Protein AF-A0A3D3KZH1-F1 (afdb_monomer)

Nearest PDB structures (foldseek):
  4q68-assembly1_A  TM=7.714E-01  e=1.044E-09  Bacteroides uniformis ATCC 8492
  4q5k-assembly1_A  TM=7.383E-01  e=8.693E-10  Bacteroides uniformis ATCC 8492
  4h4j-assembly1_A  TM=7.485E-01  e=1.332E-09  Bacteroides uniformis ATCC 8492
  2p1g-assembly1_A  TM=7.662E-01  e=6.498E-09  Bacteroides fragilis YCH46
  2p1g-assembly2_B  TM=7.594E-01  e=4.791E-09  Bacteroides fragilis YCH46

Radius of gyration: 16.6 Å; Cα contacts (8 Å, |Δi|>4): 389; chains: 1; bounding box: 46×34×43 Å

Secondary structure (DSSP, 8-state):
----SBTTB-S-SS-SS---HHHHHHHHHHHTT-SSHHHHHHHHHHHHBTTSS--TTTB---HHHHHHH-TTEEE-HHHHS-GGGSEEEEEEETB-TTS-BSSSSS--EEEEEEEEEGGG-SHHHHTTS-SEEEEEEE-GGGGGGT--EEEEEEEETTTEEEEE-TTTSSEEEEEHHHHHEETTEESSSEEEEEEE-----

Sequence (201 aa):
KLGEEAEPDPDPIIRLDVSDCTVHVLTSLAFTQSTSWDEARKNMITIHYKDHKPSYKTRWHYTSDRIQENPYTVTITEELLDKNQLEKIDITLNHKEDGSEFLDLDWAKKTTVYFISHEKINRE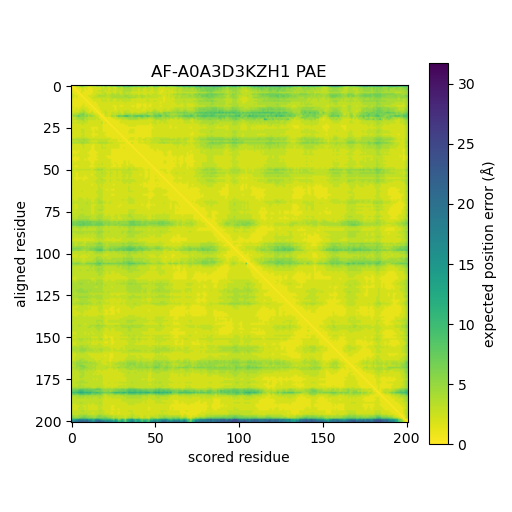LLSKFPDVCGVAFVKKAYFKMGIVVAHEGMVIDQKNLIHASSEYGETVNVDFMEYFFRQEGPLFDGVMIYRFVPLIH

pLDDT: mean 96.18, std 3.82, range [58.62, 98.81]

Solvent-accessible surface area (backbone atoms only — not comparable to full-atom values): 11160 Å² total; per-residue (Å²): 91,69,28,50,60,37,86,96,37,61,37,45,70,66,76,89,90,52,62,38,28,66,50,42,51,48,49,50,59,15,46,78,74,36,94,45,70,69,47,19,45,51,40,33,37,58,76,42,14,80,78,57,50,80,38,82,73,35,39,64,83,46,64,65,58,35,29,74,70,38,84,46,36,34,59,44,43,76,77,72,46,60,74,91,73,38,45,79,46,82,46,43,32,32,33,25,79,89,74,44,62,65,56,99,52,95,60,69,46,80,48,76,49,69,32,42,38,47,91,64,69,46,73,75,54,32,74,66,50,55,59,64,25,38,39,35,30,25,31,72,88,36,47,58,43,19,37,57,57,76,48,38,33,34,36,38,73,52,42,35,30,40,30,38,33,86,91,77,72,42,75,45,80,43,51,41,63,63,66,39,49,41,98,94,42,61,77,43,56,21,38,35,36,24,39,75,41,82,85,87,129

Structure (mmCIF, N/CA/C/O backbone):
data_AF-A0A3D3KZH1-F1
#
_entry.id   AF-A0A3D3KZH1-F1
#
loop_
_atom_site.group_PDB
_atom_site.id
_atom_site.type_symbol
_atom_site.label_atom_id
_atom_site.label_alt_id
_atom_site.label_comp_id
_atom_site.label_asym_id
_atom_site.label_entity_id
_atom_site.label_seq_id
_atom_site.pdbx_PDB_ins_code
_atom_site.Cartn_x
_atom_site.Cartn_y
_atom_site.Cartn_z
_atom_site.occupancy
_atom_site.B_iso_or_equiv
_atom_site.auth_seq_id
_atom_site.auth_comp_id
_atom_site.auth_asym_id
_atom_site.auth_atom_id
_atom_site.pdbx_PDB_model_num
ATOM 1 N N . LYS A 1 1 ? 9.160 -11.251 -3.624 1.00 83.75 1 LYS A N 1
ATOM 2 C CA . LYS A 1 1 ? 10.011 -10.093 -3.281 1.00 83.75 1 LYS A CA 1
ATOM 3 C C . LYS A 1 1 ? 10.552 -9.516 -4.577 1.00 83.75 1 LYS A C 1
ATOM 5 O O . LYS A 1 1 ? 10.822 -10.296 -5.489 1.00 83.75 1 LYS A O 1
ATOM 10 N N . LEU A 1 2 ? 10.591 -8.193 -4.680 1.00 92.81 2 LEU A N 1
ATOM 11 C CA . LEU A 1 2 ? 11.171 -7.467 -5.809 1.00 92.81 2 LEU A CA 1
ATOM 12 C C . LEU A 1 2 ? 12.415 -6.733 -5.325 1.00 92.81 2 LEU A C 1
ATOM 14 O O . LEU A 1 2 ? 12.484 -6.392 -4.145 1.00 92.81 2 LEU A O 1
ATOM 18 N N . GLY A 1 3 ? 13.332 -6.480 -6.249 1.00 94.88 3 GLY A N 1
ATOM 19 C CA . GLY A 1 3 ? 14.581 -5.770 -6.013 1.00 94.88 3 GLY A CA 1
ATOM 20 C C . GLY A 1 3 ? 14.860 -4.753 -7.112 1.00 94.88 3 GLY A C 1
ATOM 21 O O . GLY A 1 3 ? 13.976 -4.404 -7.895 1.00 94.88 3 GLY A O 1
ATOM 22 N N . GLU A 1 4 ? 16.094 -4.271 -7.183 1.00 95.56 4 GLU A N 1
ATOM 23 C CA . GLU A 1 4 ? 16.571 -3.403 -8.265 1.00 95.56 4 GLU A CA 1
ATOM 24 C C . GLU A 1 4 ? 17.512 -4.105 -9.238 1.00 95.56 4 GLU A C 1
ATOM 26 O O . GLU A 1 4 ? 18.142 -3.436 -10.058 1.00 95.56 4 GLU A O 1
ATOM 31 N N . GLU A 1 5 ? 17.622 -5.436 -9.154 1.00 96.50 5 GLU A N 1
ATOM 32 C CA . GLU A 1 5 ? 18.590 -6.239 -9.917 1.00 96.50 5 GLU A CA 1
ATOM 33 C C . GLU A 1 5 ? 20.051 -5.814 -9.651 1.00 96.50 5 GLU A C 1
ATOM 35 O O . GLU A 1 5 ? 20.961 -6.116 -10.425 1.00 96.50 5 GLU A O 1
ATOM 40 N N . ALA A 1 6 ? 20.278 -5.102 -8.545 1.00 95.69 6 ALA A N 1
ATOM 41 C CA . ALA A 1 6 ? 21.550 -4.530 -8.138 1.00 95.69 6 ALA A CA 1
ATOM 42 C C . ALA A 1 6 ? 21.607 -4.395 -6.610 1.00 95.69 6 ALA A C 1
ATOM 44 O O . ALA A 1 6 ? 20.579 -4.306 -5.945 1.00 95.69 6 ALA A O 1
ATOM 45 N N . GLU A 1 7 ? 22.816 -4.341 -6.050 1.00 93.69 7 GLU A N 1
ATOM 46 C CA . GLU A 1 7 ? 23.005 -4.111 -4.614 1.00 93.69 7 GLU A CA 1
ATOM 47 C C . GLU A 1 7 ? 22.287 -2.829 -4.138 1.00 93.69 7 GLU A C 1
ATOM 49 O O . GLU A 1 7 ? 22.307 -1.814 -4.844 1.00 93.69 7 GLU A O 1
ATOM 54 N N . PRO A 1 8 ? 21.694 -2.830 -2.930 1.00 94.38 8 PRO A N 1
ATOM 55 C CA . PRO A 1 8 ? 21.729 -3.900 -1.923 1.00 94.38 8 PRO A CA 1
ATOM 56 C C . PRO A 1 8 ? 20.676 -5.012 -2.111 1.00 94.38 8 PRO A C 1
ATOM 58 O O . PRO A 1 8 ? 20.632 -5.936 -1.303 1.00 94.38 8 PRO A O 1
ATOM 61 N N . ASP A 1 9 ? 19.808 -4.927 -3.124 1.00 95.44 9 ASP A N 1
ATOM 62 C CA . ASP A 1 9 ? 18.699 -5.866 -3.329 1.00 95.44 9 ASP A CA 1
ATOM 63 C C . ASP A 1 9 ? 18.689 -6.421 -4.769 1.00 95.44 9 ASP A C 1
ATOM 65 O O . ASP A 1 9 ? 18.075 -5.838 -5.672 1.00 95.44 9 ASP A O 1
ATOM 69 N N . PRO A 1 10 ? 19.375 -7.556 -5.007 1.00 96.19 10 PRO A N 1
ATOM 70 C CA . PRO A 1 10 ? 19.543 -8.127 -6.339 1.00 96.19 10 PRO A CA 1
ATOM 71 C C . PRO A 1 10 ? 18.290 -8.841 -6.865 1.00 96.19 10 PRO A C 1
ATOM 73 O O . PRO A 1 10 ? 18.346 -9.419 -7.955 1.00 96.19 10 PRO A O 1
ATOM 76 N N . ASP A 1 11 ? 17.175 -8.844 -6.123 1.00 96.75 11 ASP A N 1
ATOM 77 C CA . ASP A 1 11 ? 15.926 -9.427 -6.609 1.00 96.75 11 ASP A CA 1
ATOM 78 C C . ASP A 1 11 ? 15.460 -8.742 -7.920 1.00 96.75 11 ASP A C 1
ATOM 80 O O . ASP A 1 11 ? 15.777 -7.575 -8.178 1.00 96.75 11 ASP A O 1
ATOM 84 N N . PRO A 1 12 ? 14.692 -9.443 -8.775 1.00 96.81 12 PRO A N 1
ATOM 85 C CA . PRO A 1 12 ? 14.204 -8.885 -10.035 1.00 96.81 12 PRO A CA 1
ATOM 86 C C . PRO A 1 12 ? 13.307 -7.658 -9.841 1.00 96.81 12 PRO A C 1
ATOM 88 O O . PRO A 1 12 ? 12.521 -7.613 -8.891 1.00 96.81 12 PRO A O 1
ATOM 91 N N . ILE A 1 13 ? 13.323 -6.731 -10.807 1.00 96.94 13 ILE A N 1
ATOM 92 C CA . ILE A 1 13 ? 12.379 -5.598 -10.838 1.00 96.94 13 ILE A CA 1
ATOM 93 C C . ILE A 1 13 ? 10.946 -6.097 -10.976 1.00 96.94 13 ILE A C 1
ATOM 95 O O . ILE A 1 13 ? 10.021 -5.519 -10.414 1.00 96.94 13 ILE A O 1
ATOM 99 N N . ILE A 1 14 ? 10.750 -7.165 -11.746 1.00 96.12 14 ILE A N 1
ATOM 100 C CA . ILE A 1 14 ? 9.448 -7.783 -11.954 1.00 96.12 14 ILE A CA 1
ATOM 101 C C . ILE A 1 14 ? 9.603 -9.298 -12.056 1.00 96.12 14 ILE A C 1
ATOM 103 O O . ILE A 1 14 ? 10.526 -9.804 -12.694 1.00 96.12 14 ILE A O 1
ATOM 107 N N . ARG A 1 15 ? 8.693 -10.026 -11.409 1.00 94.50 15 ARG A N 1
ATOM 108 C CA . ARG A 1 15 ? 8.608 -11.491 -11.430 1.00 94.50 15 ARG A CA 1
ATOM 109 C C . ARG A 1 15 ? 7.178 -11.937 -11.117 1.00 94.50 15 ARG A C 1
ATOM 111 O O . ARG A 1 15 ? 6.393 -11.145 -10.605 1.00 94.50 15 ARG A O 1
ATOM 118 N N . LEU A 1 16 ? 6.850 -13.196 -11.409 1.00 92.19 16 LEU A N 1
ATOM 119 C CA . LEU A 1 16 ? 5.509 -13.771 -11.192 1.00 92.19 16 LEU A CA 1
ATOM 120 C C . LEU A 1 16 ? 5.498 -14.996 -10.267 1.00 92.19 16 LEU A C 1
ATOM 122 O O . LEU A 1 16 ? 4.435 -15.463 -9.878 1.00 92.19 16 LEU A O 1
ATOM 126 N N . ASP A 1 17 ? 6.665 -15.530 -9.925 1.00 89.62 17 ASP A N 1
ATOM 127 C CA . ASP A 1 17 ? 6.830 -16.770 -9.164 1.00 89.62 17 ASP A CA 1
ATOM 128 C C . ASP A 1 17 ? 6.836 -16.560 -7.641 1.00 89.62 17 ASP A C 1
ATOM 130 O O . ASP A 1 17 ? 6.608 -17.510 -6.898 1.00 89.62 17 ASP A O 1
ATOM 134 N N . VAL A 1 18 ? 7.080 -15.332 -7.159 1.00 88.31 18 VAL A N 1
ATOM 135 C CA . VAL A 1 18 ? 7.097 -14.998 -5.723 1.00 88.31 18 VAL A CA 1
ATOM 136 C C . VAL A 1 18 ? 6.556 -13.591 -5.479 1.00 88.31 18 VAL A C 1
ATOM 138 O O . VAL A 1 18 ? 7.072 -12.618 -6.029 1.00 88.31 18 VAL A O 1
ATOM 141 N N . SER A 1 19 ? 5.614 -13.455 -4.543 1.00 85.88 19 SER A N 1
ATOM 142 C CA . SER A 1 19 ? 5.017 -12.170 -4.172 1.00 85.88 19 SER A CA 1
ATOM 143 C C . SER A 1 19 ? 4.846 -12.022 -2.661 1.00 85.88 19 SER A C 1
ATOM 145 O O . SER A 1 19 ? 4.458 -12.964 -1.980 1.00 85.88 19 SER A O 1
ATOM 147 N N . ASP A 1 20 ? 5.104 -10.821 -2.149 1.00 90.88 20 ASP A N 1
ATOM 148 C CA . ASP A 1 20 ? 4.543 -10.346 -0.879 1.00 90.88 20 ASP A CA 1
ATOM 149 C C . ASP A 1 20 ? 3.317 -9.456 -1.164 1.00 90.88 20 ASP A C 1
ATOM 151 O O . ASP A 1 20 ? 2.847 -9.389 -2.305 1.00 90.88 20 ASP A O 1
ATOM 155 N N . CYS A 1 21 ? 2.754 -8.821 -0.136 1.00 92.62 21 CYS A N 1
ATOM 156 C CA . CYS A 1 21 ? 1.519 -8.052 -0.251 1.00 92.62 21 CYS A CA 1
ATOM 157 C C . CYS A 1 21 ? 1.635 -6.836 -1.177 1.00 92.62 21 CYS A C 1
ATOM 159 O O . CYS A 1 21 ? 0.813 -6.681 -2.082 1.00 92.62 21 CYS A O 1
ATOM 161 N N . THR A 1 22 ? 2.683 -6.027 -1.022 1.00 93.56 22 THR A N 1
ATOM 162 C CA . THR A 1 22 ? 2.935 -4.864 -1.881 1.00 93.56 22 THR A CA 1
ATOM 163 C C . THR A 1 22 ? 3.285 -5.296 -3.296 1.00 93.56 22 THR A C 1
ATOM 165 O O . THR A 1 22 ? 2.728 -4.769 -4.262 1.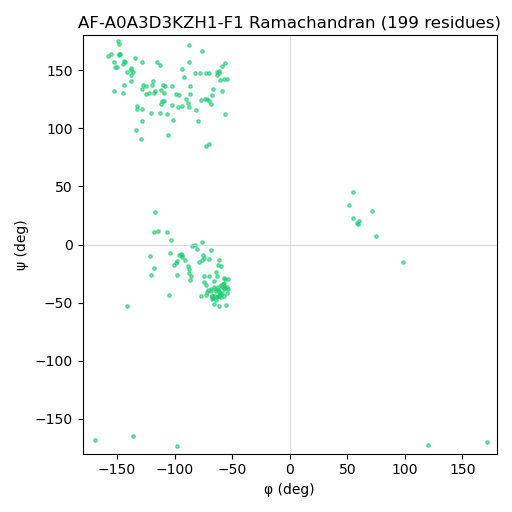00 93.56 22 THR A O 1
ATOM 168 N N . VAL A 1 23 ? 4.145 -6.307 -3.439 1.00 92.69 23 VAL A N 1
ATOM 169 C CA . VAL A 1 23 ? 4.508 -6.860 -4.748 1.00 92.69 23 VAL A CA 1
ATOM 170 C C . VAL A 1 23 ? 3.278 -7.382 -5.484 1.00 92.69 23 VAL A C 1
ATOM 172 O O . VAL A 1 23 ? 3.183 -7.190 -6.695 1.00 92.69 23 VAL A O 1
ATOM 175 N N . HIS A 1 24 ? 2.303 -7.966 -4.783 1.00 95.12 24 HIS A N 1
ATOM 176 C CA . HIS A 1 24 ? 1.111 -8.526 -5.419 1.00 95.12 24 HIS A CA 1
ATOM 177 C C . HIS A 1 24 ? 0.256 -7.429 -6.052 1.00 95.12 24 HIS A C 1
ATOM 179 O O . HIS A 1 24 ? -0.159 -7.547 -7.208 1.00 95.12 24 HIS A O 1
ATOM 185 N N . VAL A 1 25 ? 0.051 -6.334 -5.317 1.00 96.38 25 VAL A N 1
ATOM 186 C CA . VAL A 1 25 ? -0.670 -5.153 -5.800 1.00 96.38 25 VAL A CA 1
ATOM 187 C C . VAL A 1 25 ? 0.045 -4.538 -7.002 1.00 96.38 25 VAL A C 1
ATOM 189 O O . VAL A 1 25 ? -0.570 -4.335 -8.048 1.00 96.38 25 VAL A O 1
ATOM 192 N N . LEU A 1 26 ? 1.344 -4.254 -6.880 1.00 96.56 26 LEU A N 1
ATOM 193 C CA . LEU A 1 26 ? 2.091 -3.549 -7.925 1.00 96.56 26 LEU A CA 1
ATOM 194 C C . LEU A 1 26 ? 2.265 -4.399 -9.184 1.00 96.56 26 LEU A C 1
ATOM 196 O O . LEU A 1 26 ? 2.131 -3.889 -10.292 1.00 96.56 26 LEU A O 1
ATOM 200 N N . THR A 1 27 ? 2.491 -5.702 -9.032 1.00 96.12 27 THR A N 1
ATOM 201 C CA . THR A 1 27 ? 2.597 -6.626 -10.169 1.00 96.12 27 THR A CA 1
ATOM 202 C C . THR A 1 27 ? 1.266 -6.706 -10.907 1.00 96.12 27 THR A C 1
ATOM 204 O O . THR A 1 27 ? 1.238 -6.572 -12.128 1.00 96.12 27 THR A O 1
ATOM 207 N N . SER A 1 28 ? 0.149 -6.813 -10.180 1.00 95.25 28 SER A N 1
ATOM 208 C CA . SER A 1 28 ? -1.188 -6.784 -10.784 1.00 95.25 28 SER A CA 1
ATOM 209 C C . SER A 1 28 ? -1.441 -5.470 -11.530 1.00 95.25 28 SER A C 1
ATOM 211 O O . SER A 1 28 ? -1.885 -5.488 -12.678 1.00 95.25 28 SER A O 1
ATOM 213 N N . LEU A 1 29 ? -1.094 -4.326 -10.931 1.00 95.81 29 LEU A N 1
ATOM 214 C CA . LEU A 1 29 ? -1.256 -3.012 -11.561 1.00 95.81 29 LEU A CA 1
ATOM 215 C C . LEU A 1 29 ? -0.396 -2.846 -12.822 1.00 95.81 29 LEU A C 1
ATOM 217 O O . LEU A 1 29 ? -0.861 -2.276 -13.806 1.00 95.81 29 LEU A O 1
ATOM 221 N N . ALA A 1 30 ? 0.840 -3.348 -12.799 1.00 96.81 30 ALA A N 1
ATOM 222 C CA . ALA A 1 30 ? 1.742 -3.292 -13.941 1.00 96.81 30 ALA A CA 1
ATOM 223 C C . ALA A 1 30 ? 1.216 -4.139 -15.107 1.00 96.81 30 ALA A C 1
ATOM 225 O O . ALA A 1 30 ? 1.089 -3.629 -16.217 1.00 96.81 30 ALA A O 1
ATOM 226 N N . PHE A 1 31 ? 0.862 -5.404 -14.851 1.00 96.62 31 PHE A N 1
ATOM 227 C CA . PHE A 1 31 ? 0.444 -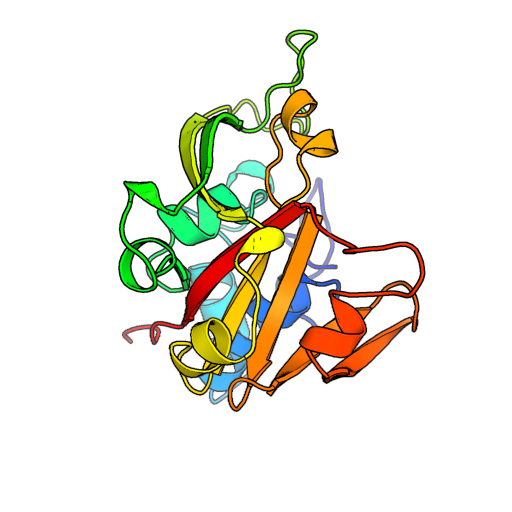6.346 -15.895 1.00 96.62 31 PHE A CA 1
ATOM 228 C C . PHE A 1 31 ? -0.945 -6.064 -16.468 1.00 96.62 31 PHE A C 1
ATOM 230 O O . PHE A 1 31 ? -1.152 -6.262 -17.661 1.00 96.62 31 PHE A O 1
ATOM 237 N N . THR A 1 32 ? -1.894 -5.583 -15.661 1.00 95.00 32 THR A N 1
ATOM 238 C CA . THR A 1 32 ? -3.245 -5.229 -16.150 1.00 95.00 32 THR A CA 1
ATOM 239 C C . THR A 1 32 ? -3.232 -4.112 -17.192 1.00 95.00 32 THR A C 1
ATOM 241 O O . THR A 1 32 ? -4.195 -3.958 -17.939 1.00 95.00 32 THR A O 1
ATOM 244 N N . GLN A 1 33 ? -2.134 -3.362 -17.267 1.00 94.62 33 GLN A N 1
ATOM 245 C CA . GLN A 1 33 ? -1.931 -2.242 -18.180 1.00 94.62 33 GLN A CA 1
ATOM 246 C C . GLN A 1 33 ? -0.781 -2.515 -19.150 1.00 94.62 33 GLN A C 1
ATOM 248 O O . GLN A 1 33 ? -0.075 -1.601 -19.561 1.00 94.62 33 GLN A O 1
ATOM 253 N N . SER A 1 34 ? -0.525 -3.786 -19.460 1.00 96.31 34 SER A N 1
ATOM 254 C CA . SER A 1 34 ? 0.561 -4.189 -20.346 1.00 96.31 34 SER A CA 1
ATOM 255 C C . SER A 1 34 ? 0.144 -5.285 -21.308 1.00 96.31 34 SER A C 1
ATOM 257 O O . SER A 1 34 ? -0.610 -6.195 -20.975 1.00 96.31 34 SER A O 1
ATOM 259 N N . THR A 1 35 ? 0.711 -5.227 -22.506 1.00 95.81 35 THR A N 1
ATOM 260 C CA . THR A 1 35 ? 0.564 -6.238 -23.560 1.00 95.81 35 THR A CA 1
ATOM 261 C C . THR A 1 35 ? 1.799 -7.128 -23.698 1.00 95.81 35 THR A C 1
ATOM 263 O O . THR A 1 35 ? 1.784 -8.111 -24.438 1.00 95.81 35 THR A O 1
ATOM 266 N N . SER A 1 36 ? 2.879 -6.806 -22.980 1.00 96.88 36 SER A N 1
ATOM 267 C CA . SER A 1 36 ? 4.143 -7.542 -23.006 1.00 96.88 36 SER A CA 1
ATOM 268 C C . SER A 1 36 ? 4.869 -7.494 -21.661 1.00 96.88 36 SER A C 1
ATOM 270 O O . SER A 1 36 ? 4.604 -6.636 -20.820 1.00 96.88 36 SER A O 1
ATOM 272 N N . TRP A 1 37 ? 5.832 -8.400 -21.476 1.00 97.12 37 TRP A N 1
ATOM 273 C CA . TRP A 1 37 ? 6.703 -8.409 -20.298 1.00 97.12 37 TRP A CA 1
ATOM 274 C C . TRP A 1 37 ? 7.527 -7.122 -20.166 1.00 97.12 37 TRP A C 1
ATOM 276 O O . TRP A 1 37 ? 7.650 -6.575 -19.073 1.00 97.12 37 TRP A O 1
ATOM 286 N N . ASP A 1 38 ? 8.057 -6.608 -21.277 1.00 97.38 38 ASP A N 1
ATOM 287 C CA . ASP A 1 38 ? 8.861 -5.382 -21.280 1.00 97.38 38 ASP A CA 1
ATOM 288 C C . ASP A 1 38 ? 8.035 -4.153 -20.898 1.00 97.38 38 ASP A C 1
ATOM 290 O O . ASP A 1 38 ? 8.524 -3.260 -20.205 1.00 97.38 38 ASP A O 1
ATOM 294 N N . GLU A 1 39 ? 6.777 -4.105 -21.332 1.00 97.25 39 GLU A N 1
ATOM 295 C CA . GLU A 1 39 ? 5.829 -3.070 -20.926 1.00 97.25 39 GLU A CA 1
ATOM 296 C C . GLU A 1 39 ? 5.487 -3.196 -19.439 1.00 97.25 39 GLU A C 1
ATOM 298 O O . GLU A 1 39 ? 5.594 -2.209 -18.716 1.00 97.25 39 GLU A O 1
ATOM 303 N N . ALA A 1 40 ? 5.232 -4.412 -18.946 1.00 97.69 40 ALA A N 1
ATOM 304 C CA . ALA A 1 40 ? 4.980 -4.646 -17.525 1.00 97.69 40 ALA A CA 1
ATOM 305 C C . ALA A 1 40 ? 6.189 -4.246 -16.670 1.00 97.69 40 ALA A C 1
ATOM 307 O O . ALA A 1 40 ? 6.032 -3.602 -15.634 1.00 97.69 40 ALA A O 1
ATOM 308 N N . ARG A 1 41 ? 7.413 -4.540 -17.128 1.00 97.75 41 ARG A N 1
ATOM 309 C CA . ARG A 1 41 ? 8.649 -4.109 -16.464 1.00 97.75 41 ARG A CA 1
ATOM 310 C C . ARG A 1 41 ? 8.764 -2.586 -16.427 1.00 97.75 41 ARG A C 1
ATOM 312 O O . ARG A 1 41 ? 9.109 -2.038 -15.385 1.00 97.75 41 ARG A O 1
ATOM 319 N N . LYS A 1 42 ? 8.467 -1.887 -17.527 1.00 97.50 42 LYS A N 1
ATOM 320 C CA . LYS A 1 42 ? 8.457 -0.411 -17.560 1.00 97.50 42 LYS A CA 1
ATOM 321 C C . LYS A 1 42 ? 7.400 0.159 -16.618 1.00 97.50 42 LYS A C 1
ATOM 323 O O . LYS A 1 42 ? 7.711 1.057 -15.844 1.00 97.50 42 LYS A O 1
ATOM 328 N N . ASN A 1 43 ? 6.196 -0.403 -16.631 1.00 97.62 43 ASN A N 1
ATOM 329 C CA . ASN A 1 43 ? 5.106 0.006 -15.752 1.00 97.62 43 ASN A CA 1
ATOM 330 C C . ASN A 1 43 ? 5.471 -0.201 -14.283 1.00 97.62 43 ASN A C 1
ATOM 332 O O . ASN A 1 43 ? 5.281 0.709 -13.482 1.00 97.62 43 ASN A O 1
ATOM 336 N N . MET A 1 44 ? 6.072 -1.345 -13.943 1.00 97.62 44 MET A N 1
ATOM 337 C CA . MET A 1 44 ? 6.592 -1.625 -12.606 1.00 97.62 44 MET A CA 1
ATOM 338 C C . MET A 1 44 ? 7.614 -0.571 -12.169 1.00 97.62 44 MET A C 1
ATOM 340 O O . MET A 1 44 ? 7.519 -0.048 -11.061 1.00 97.62 44 MET A O 1
ATOM 344 N N . ILE A 1 45 ? 8.543 -0.187 -13.051 1.00 97.62 45 ILE A N 1
ATOM 345 C CA . ILE A 1 45 ? 9.504 0.880 -12.746 1.00 97.62 45 ILE A CA 1
ATOM 346 C C . ILE A 1 45 ? 8.782 2.209 -12.479 1.00 97.62 45 ILE A C 1
ATOM 348 O O . ILE A 1 45 ? 9.081 2.902 -11.505 1.00 97.62 45 ILE A O 1
ATOM 352 N N . THR A 1 46 ? 7.802 2.548 -13.315 1.00 97.12 46 THR A N 1
ATOM 353 C CA . THR A 1 46 ? 7.017 3.779 -13.191 1.00 97.12 46 THR A CA 1
ATOM 354 C C . THR A 1 46 ? 6.258 3.857 -11.866 1.00 97.12 46 THR A C 1
ATOM 356 O O . THR A 1 46 ? 6.246 4.913 -11.233 1.00 97.12 46 THR A O 1
ATOM 359 N N . ILE A 1 47 ? 5.646 2.757 -11.417 1.00 96.94 47 ILE A N 1
ATOM 360 C CA . ILE A 1 47 ? 4.823 2.743 -10.198 1.00 96.94 47 ILE A CA 1
ATOM 361 C C . ILE A 1 47 ? 5.626 2.477 -8.921 1.00 96.94 47 ILE A C 1
ATOM 363 O O . ILE A 1 47 ? 5.173 2.875 -7.849 1.00 96.94 47 ILE A O 1
ATOM 367 N N . HIS A 1 48 ? 6.786 1.815 -8.994 1.00 97.00 48 HIS A N 1
ATOM 368 C CA . HIS A 1 48 ? 7.513 1.359 -7.804 1.00 97.00 48 HIS A CA 1
ATOM 369 C C . HIS A 1 48 ? 8.699 2.247 -7.398 1.00 97.00 48 HIS A C 1
ATOM 371 O O . HIS A 1 48 ? 9.080 2.214 -6.227 1.00 97.00 48 HIS A O 1
ATOM 377 N N . TYR A 1 49 ? 9.203 3.116 -8.284 1.00 97.06 49 TYR A N 1
ATOM 378 C CA . TYR A 1 49 ? 10.319 4.028 -7.985 1.00 97.06 49 TYR A CA 1
ATOM 379 C C . TYR A 1 49 ? 9.943 5.499 -8.199 1.00 97.06 49 TYR A C 1
ATOM 381 O O . TYR A 1 49 ? 9.437 5.878 -9.255 1.00 97.06 49 TYR A O 1
ATOM 389 N N . LYS A 1 50 ? 10.234 6.334 -7.194 1.00 95.38 50 LYS A N 1
ATOM 390 C CA . LYS A 1 50 ? 9.892 7.766 -7.096 1.00 95.38 50 LYS A CA 1
ATOM 391 C C . LYS A 1 50 ? 10.368 8.608 -8.282 1.00 95.38 50 LYS A C 1
ATOM 393 O O . LYS A 1 50 ? 9.675 9.534 -8.681 1.00 95.38 50 LYS A O 1
ATOM 398 N N . ASP A 1 51 ? 11.540 8.299 -8.824 1.00 94.81 51 ASP A N 1
ATOM 399 C CA . ASP A 1 51 ? 12.178 9.019 -9.933 1.00 94.81 51 ASP A CA 1
ATOM 400 C C . ASP A 1 51 ? 12.295 8.166 -11.209 1.00 94.81 51 ASP A C 1
ATOM 402 O O . ASP A 1 51 ? 13.016 8.530 -12.142 1.00 94.81 51 ASP A O 1
ATOM 406 N N . HIS A 1 52 ? 11.610 7.017 -11.232 1.00 95.44 52 HIS A N 1
ATOM 407 C CA . HIS A 1 52 ? 11.641 6.028 -12.312 1.00 95.44 52 HIS A CA 1
ATOM 408 C C . HIS A 1 52 ? 13.036 5.449 -12.599 1.00 95.44 52 HIS A C 1
ATOM 410 O O . HIS A 1 52 ? 13.265 4.859 -13.658 1.00 95.44 52 HIS A O 1
ATOM 416 N N . LYS A 1 53 ? 13.976 5.591 -11.660 1.00 96.31 53 LYS A N 1
ATOM 417 C CA . LYS A 1 53 ? 15.291 4.957 -11.706 1.00 96.31 53 LYS A CA 1
ATOM 418 C C . LYS A 1 53 ? 15.353 3.931 -10.583 1.00 96.31 53 LYS A C 1
ATOM 420 O O . LYS A 1 53 ? 15.332 4.325 -9.418 1.00 96.31 53 LYS A O 1
ATOM 425 N N . PRO A 1 54 ? 15.424 2.631 -10.902 1.00 97.19 54 PRO A N 1
ATOM 426 C CA . PRO A 1 54 ? 15.530 1.594 -9.889 1.00 97.19 54 PRO A CA 1
ATOM 427 C C . PRO A 1 54 ? 16.740 1.831 -8.985 1.00 97.19 54 PRO A C 1
ATOM 429 O O . PRO A 1 54 ? 17.887 1.761 -9.421 1.00 97.19 54 PRO A O 1
ATOM 432 N N . SER A 1 55 ? 16.473 2.152 -7.725 1.00 96.38 55 SER A N 1
ATOM 433 C CA . SER A 1 55 ? 17.446 2.084 -6.641 1.00 96.38 55 SER A CA 1
ATOM 434 C C . SER A 1 55 ? 16.714 1.795 -5.336 1.00 96.38 55 SER A C 1
ATOM 436 O O . SER A 1 55 ? 15.565 2.217 -5.164 1.00 96.38 55 SER A O 1
ATOM 438 N N . TYR A 1 56 ? 17.404 1.166 -4.385 1.00 95.75 56 TYR A N 1
ATOM 439 C CA . TYR A 1 56 ? 16.831 0.916 -3.066 1.00 95.75 56 TYR A CA 1
ATOM 440 C C . TYR A 1 56 ? 16.304 2.206 -2.424 1.00 95.75 56 TYR A C 1
ATOM 442 O O . TYR A 1 56 ? 15.228 2.212 -1.848 1.00 95.75 56 TYR A O 1
ATOM 450 N N . LYS A 1 57 ? 16.981 3.349 -2.589 1.00 95.25 57 LYS A N 1
ATOM 451 C CA . LYS A 1 57 ? 16.548 4.626 -1.989 1.00 95.25 57 LYS A CA 1
ATOM 452 C C . LYS A 1 57 ? 15.347 5.279 -2.677 1.00 95.25 57 LYS A C 1
ATOM 454 O O . LYS A 1 57 ? 14.617 6.041 -2.045 1.00 95.25 57 LYS A O 1
ATOM 459 N N . THR A 1 58 ? 15.140 5.018 -3.965 1.00 95.06 58 THR A N 1
ATOM 460 C CA . THR A 1 58 ? 14.041 5.612 -4.744 1.00 95.06 58 THR A CA 1
ATOM 461 C C . THR A 1 58 ? 12.783 4.754 -4.717 1.00 95.06 58 THR A C 1
ATOM 463 O O . THR A 1 58 ? 11.715 5.246 -5.083 1.00 95.06 58 THR A O 1
ATOM 466 N N . ARG A 1 59 ? 12.867 3.499 -4.259 1.00 96.00 59 ARG A N 1
ATOM 467 C CA . ARG A 1 59 ? 11.717 2.603 -4.119 1.00 96.00 59 ARG A CA 1
ATOM 468 C C . ARG A 1 59 ? 10.674 3.170 -3.150 1.00 96.00 59 ARG A C 1
ATOM 470 O O . ARG A 1 59 ? 10.984 3.745 -2.103 1.00 96.00 59 ARG A O 1
ATOM 477 N N . TRP A 1 60 ? 9.401 2.974 -3.473 1.00 96.62 60 TRP A N 1
ATOM 478 C CA . TRP A 1 60 ? 8.295 3.229 -2.553 1.00 96.62 60 TRP A CA 1
ATOM 479 C C . TRP A 1 60 ? 8.239 2.161 -1.447 1.00 96.62 60 TRP A C 1
ATOM 481 O O . TRP A 1 60 ? 7.492 1.193 -1.557 1.00 96.62 60 TRP A O 1
ATOM 491 N N . HIS A 1 61 ? 9.012 2.351 -0.375 1.00 96.38 61 HIS A N 1
ATOM 492 C CA . HIS A 1 61 ? 9.054 1.433 0.780 1.00 96.38 61 HIS A CA 1
ATOM 493 C C . HIS A 1 61 ? 7.839 1.519 1.704 1.00 96.38 61 HIS A C 1
ATOM 495 O O . HIS A 1 61 ? 7.448 0.533 2.320 1.00 96.38 61 HIS A O 1
ATOM 501 N N . TYR A 1 62 ? 7.244 2.705 1.825 1.00 97.44 62 TYR A N 1
ATOM 502 C CA . TYR A 1 62 ? 6.155 2.964 2.764 1.00 97.44 62 TYR A CA 1
ATOM 503 C C . TYR A 1 62 ? 4.847 3.091 1.994 1.00 97.44 62 TYR A C 1
ATOM 505 O O . TYR A 1 62 ? 4.652 4.079 1.289 1.00 97.44 62 TYR A O 1
ATOM 513 N N . THR A 1 63 ? 3.921 2.141 2.155 1.00 97.94 63 THR A N 1
ATOM 514 C CA . THR A 1 63 ? 2.616 2.187 1.471 1.00 97.94 63 THR A CA 1
ATOM 515 C C . THR A 1 63 ? 1.855 3.474 1.770 1.00 97.94 63 THR A C 1
ATOM 517 O O . THR A 1 63 ? 1.272 4.037 0.854 1.00 97.94 63 THR A O 1
ATOM 520 N N . SER A 1 64 ? 1.918 4.003 2.998 1.00 97.88 64 SER A N 1
ATOM 521 C CA . SER A 1 64 ? 1.312 5.301 3.330 1.00 97.88 64 SER A CA 1
ATOM 522 C C . SER A 1 64 ? 1.924 6.465 2.544 1.00 97.88 64 SER A C 1
ATOM 524 O O . SER A 1 64 ? 1.183 7.330 2.102 1.00 97.88 64 SER A O 1
ATOM 526 N N . ASP A 1 65 ? 3.244 6.474 2.319 1.00 98.00 65 ASP A N 1
AT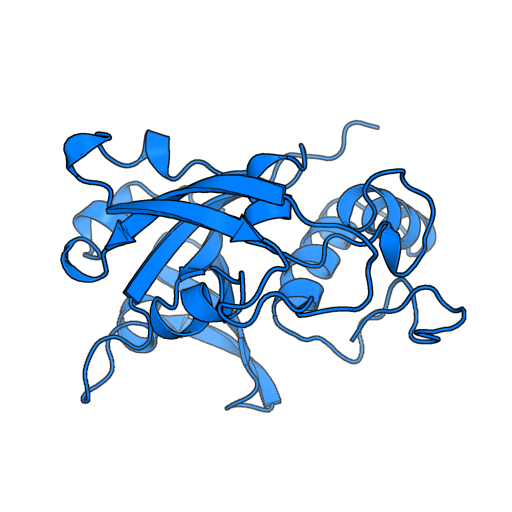OM 527 C CA . ASP A 1 65 ? 3.899 7.477 1.462 1.00 98.00 65 ASP A CA 1
ATOM 528 C C . ASP A 1 65 ? 3.482 7.283 -0.001 1.00 98.00 65 ASP A C 1
ATOM 530 O O . ASP A 1 65 ? 3.062 8.228 -0.665 1.00 98.00 65 ASP A O 1
ATOM 534 N N . ARG A 1 66 ? 3.512 6.030 -0.479 1.00 98.06 66 ARG A N 1
ATOM 535 C CA . ARG A 1 66 ? 3.117 5.671 -1.843 1.00 98.06 66 ARG A CA 1
ATOM 536 C C . ARG A 1 66 ? 1.704 6.142 -2.145 1.00 98.06 66 ARG A C 1
ATOM 538 O O . ARG A 1 66 ? 1.512 6.822 -3.136 1.00 98.06 66 ARG A O 1
ATOM 545 N N . ILE A 1 67 ? 0.720 5.822 -1.310 1.00 98.25 67 ILE A N 1
ATOM 546 C CA . ILE A 1 67 ? -0.676 6.132 -1.640 1.00 98.25 67 ILE A CA 1
ATOM 547 C C . ILE A 1 67 ? -1.051 7.609 -1.455 1.00 98.25 67 ILE A C 1
ATOM 549 O O . ILE A 1 67 ? -2.111 8.030 -1.915 1.00 98.25 67 ILE A O 1
ATOM 553 N N . GLN A 1 68 ? -0.209 8.391 -0.771 1.00 98.12 68 GLN A N 1
ATOM 554 C CA . GLN A 1 68 ? -0.375 9.841 -0.638 1.00 98.12 68 GLN A CA 1
ATOM 555 C C . GLN A 1 68 ? 0.251 10.616 -1.806 1.00 98.12 68 GLN A C 1
ATOM 557 O O . GLN A 1 68 ? -0.255 11.678 -2.152 1.00 98.12 68 GLN A O 1
ATOM 562 N N . GLU A 1 69 ? 1.321 10.098 -2.417 1.00 97.25 69 GLU A N 1
ATOM 563 C CA . GLU A 1 69 ? 2.140 10.855 -3.380 1.00 97.25 69 GLU A CA 1
ATOM 564 C C . GLU A 1 69 ? 2.218 10.235 -4.779 1.00 97.25 69 GLU A C 1
ATOM 566 O O . GLU A 1 69 ? 2.475 10.932 -5.759 1.00 97.25 69 GLU A O 1
ATOM 571 N N . ASN A 1 70 ? 2.049 8.918 -4.896 1.00 96.31 70 ASN A N 1
ATOM 572 C CA . ASN A 1 70 ? 2.138 8.226 -6.172 1.00 96.31 70 ASN A CA 1
ATOM 573 C C . ASN A 1 70 ? 0.843 8.450 -6.973 1.00 96.31 70 ASN A C 1
ATOM 575 O O . ASN A 1 70 ? -0.237 8.094 -6.495 1.00 96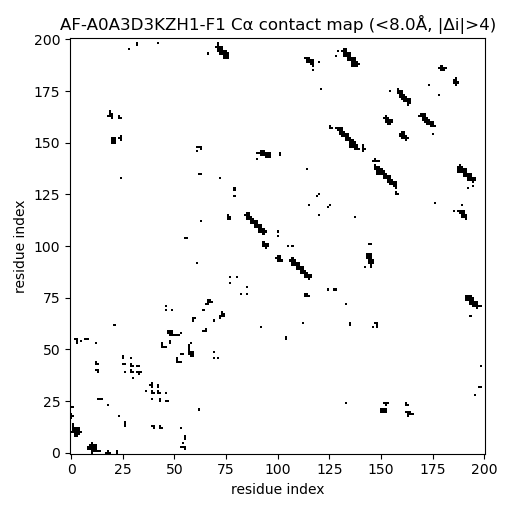.31 70 ASN A O 1
ATOM 579 N N . PRO A 1 71 ? 0.919 8.968 -8.213 1.00 96.00 71 PRO A N 1
ATOM 580 C CA . PRO A 1 71 ? -0.272 9.301 -8.991 1.00 96.00 71 PRO A CA 1
ATOM 581 C C . PRO A 1 71 ? -1.065 8.074 -9.468 1.00 96.00 71 PRO A C 1
ATOM 583 O O . PRO A 1 71 ? -2.198 8.233 -9.914 1.00 96.00 71 PRO A O 1
ATOM 586 N N . TYR A 1 72 ? -0.504 6.864 -9.367 1.00 96.62 72 TYR A N 1
ATOM 587 C CA . TYR A 1 72 ? -1.106 5.619 -9.861 1.00 96.62 72 TYR A CA 1
ATOM 588 C C . TYR A 1 72 ? -1.818 4.806 -8.775 1.00 96.62 72 TYR A C 1
ATOM 590 O O . TYR A 1 72 ? -2.638 3.939 -9.079 1.00 96.62 72 TYR A O 1
ATOM 598 N N . THR A 1 73 ? -1.550 5.107 -7.504 1.00 97.06 73 THR A N 1
ATOM 599 C CA . THR A 1 73 ? -2.289 4.562 -6.362 1.00 97.06 73 THR A CA 1
ATOM 600 C C . THR A 1 73 ? -2.627 5.704 -5.428 1.00 97.06 73 THR A C 1
ATOM 602 O O . THR A 1 73 ? -1.776 6.125 -4.660 1.00 97.06 73 THR A O 1
ATOM 605 N N . VAL A 1 74 ? -3.846 6.227 -5.517 1.00 98.12 74 VAL A N 1
ATOM 606 C CA . VAL A 1 74 ? -4.224 7.489 -4.867 1.00 98.12 74 VAL A CA 1
ATOM 607 C C . VAL A 1 74 ? -5.195 7.207 -3.735 1.00 98.12 74 VAL A C 1
ATOM 609 O O . VAL A 1 74 ? -6.240 6.598 -3.965 1.00 98.12 74 VAL A O 1
ATOM 612 N N . THR A 1 75 ? -4.870 7.634 -2.517 1.00 98.12 75 THR A N 1
ATOM 613 C CA . THR A 1 75 ? -5.780 7.510 -1.372 1.00 98.12 75 THR A CA 1
ATOM 614 C C . THR A 1 75 ? -7.101 8.231 -1.641 1.00 98.12 75 THR A C 1
ATOM 616 O O . THR A 1 75 ? -7.120 9.382 -2.064 1.00 98.12 75 THR A O 1
ATOM 619 N N . ILE A 1 76 ? -8.203 7.538 -1.371 1.00 98.44 76 ILE A N 1
ATOM 620 C CA . ILE A 1 76 ? -9.578 8.057 -1.413 1.00 98.44 76 ILE A CA 1
ATOM 621 C C . ILE A 1 76 ? -10.235 7.979 -0.032 1.00 98.44 76 ILE A C 1
ATOM 623 O O . ILE A 1 76 ? -11.438 8.151 0.111 1.00 98.44 76 ILE A O 1
ATOM 627 N N . THR A 1 77 ? -9.453 7.694 1.011 1.00 98.31 77 THR A N 1
ATOM 628 C CA . THR A 1 77 ? -9.951 7.479 2.379 1.00 98.31 77 THR A CA 1
ATOM 629 C C . THR A 1 77 ? -10.793 8.657 2.879 1.00 98.31 77 THR A C 1
ATOM 631 O O . THR A 1 77 ? -11.846 8.462 3.479 1.00 98.31 77 THR A O 1
ATOM 634 N N . GLU A 1 78 ? -10.346 9.879 2.583 1.00 97.50 78 GLU A N 1
ATOM 635 C CA . GLU A 1 78 ? -11.029 11.126 2.946 1.00 97.50 78 GLU A CA 1
ATOM 636 C C . GLU A 1 78 ? -12.262 11.433 2.078 1.00 97.50 78 GLU A C 1
ATOM 638 O O . GLU A 1 78 ? -13.014 12.346 2.400 1.00 97.50 78 GLU A O 1
ATOM 643 N N . GLU A 1 79 ? -12.489 10.681 0.997 1.00 97.75 79 GLU A N 1
ATOM 644 C CA . GLU A 1 79 ? -13.692 10.784 0.160 1.00 97.75 79 GLU A CA 1
ATOM 645 C C . GLU A 1 79 ? -14.832 9.892 0.687 1.00 97.75 79 GLU A C 1
ATOM 647 O O . GLU A 1 79 ? -15.999 10.127 0.380 1.00 97.75 79 GLU A O 1
ATOM 652 N N . LEU A 1 80 ? -14.510 8.866 1.488 1.00 97.69 80 LEU A N 1
ATOM 653 C CA . LEU A 1 80 ? -15.475 7.857 1.944 1.00 97.69 80 LEU A CA 1
ATOM 654 C C . LEU A 1 80 ? -16.252 8.269 3.201 1.00 97.69 80 LEU A C 1
ATOM 656 O O . LEU A 1 80 ? -17.369 7.787 3.426 1.00 97.69 80 LEU A O 1
ATOM 660 N N . LEU A 1 81 ? -15.654 9.120 4.035 1.00 96.81 81 LEU A N 1
ATOM 661 C CA . LEU A 1 81 ? -16.201 9.590 5.307 1.00 96.81 81 LEU A CA 1
ATOM 662 C C . LEU A 1 81 ? -15.800 11.042 5.563 1.00 96.81 81 LEU A C 1
ATOM 664 O O . LEU A 1 81 ? -14.748 11.497 5.115 1.00 96.81 81 LEU A O 1
ATOM 668 N N . ASP A 1 82 ? -16.605 11.741 6.363 1.00 95.94 82 ASP A N 1
ATOM 669 C CA . ASP A 1 82 ? -16.263 13.086 6.814 1.00 95.94 82 ASP A CA 1
ATOM 670 C C . ASP A 1 82 ? -14.993 13.060 7.678 1.00 95.94 82 ASP A C 1
ATOM 672 O O . ASP A 1 82 ? -14.768 12.141 8.469 1.00 95.94 82 ASP A O 1
ATOM 676 N N . LYS A 1 83 ? -14.168 14.113 7.597 1.00 93.69 83 LYS A N 1
ATOM 677 C CA . LYS A 1 83 ? -12.878 14.177 8.315 1.00 93.69 83 LYS A CA 1
ATOM 678 C C . LYS A 1 83 ? -12.986 13.999 9.830 1.00 93.69 83 LYS A C 1
ATOM 680 O O . LYS A 1 83 ? -12.047 13.513 10.446 1.00 93.69 83 LYS A O 1
ATOM 685 N N . ASN A 1 84 ? -14.106 14.386 10.441 1.00 95.44 84 ASN A N 1
ATOM 686 C CA . ASN A 1 84 ? -14.350 14.203 11.877 1.00 95.44 84 ASN A CA 1
ATOM 687 C C . ASN A 1 84 ? -14.666 12.744 12.265 1.00 95.44 84 ASN A C 1
ATOM 689 O O . ASN A 1 84 ? -14.701 12.431 13.453 1.00 95.44 84 ASN A O 1
ATOM 693 N N . GLN A 1 85 ? -14.912 11.867 11.290 1.00 96.94 85 GLN A N 1
ATOM 694 C CA . GLN A 1 85 ? -15.130 10.432 11.481 1.00 96.94 85 GLN A CA 1
ATOM 695 C C . GLN A 1 85 ? -13.852 9.611 11.265 1.00 96.94 85 GLN A C 1
ATOM 697 O O . GLN A 1 85 ? -13.853 8.411 11.544 1.00 96.94 85 GLN A O 1
ATOM 702 N N . LEU A 1 86 ? -12.789 10.240 10.758 1.00 98.44 86 LEU A N 1
ATOM 703 C CA . LEU A 1 86 ? -11.495 9.617 10.512 1.00 98.44 86 LEU A CA 1
ATOM 704 C C . LEU A 1 86 ? -10.584 9.788 11.723 1.00 98.44 86 LEU A C 1
ATOM 706 O O . LEU A 1 86 ? -10.566 10.835 12.374 1.00 98.44 86 LEU A O 1
ATOM 710 N N . GLU A 1 87 ? -9.777 8.770 11.991 1.00 98.56 87 GLU A N 1
ATOM 711 C CA . GLU A 1 87 ? -8.636 8.935 12.878 1.00 98.56 87 GLU A CA 1
ATOM 712 C C . GLU A 1 87 ? -7.499 9.631 12.132 1.00 98.56 87 GLU A C 1
ATOM 714 O O . GLU A 1 87 ? -7.318 9.456 10.925 1.00 98.56 87 GLU A O 1
ATOM 719 N N . LYS A 1 88 ? -6.724 10.427 12.870 1.00 98.00 88 LYS A N 1
ATOM 720 C CA . LYS A 1 88 ? -5.591 11.197 12.361 1.00 98.00 88 LYS A CA 1
ATOM 721 C C . LYS A 1 88 ? -4.343 10.847 13.163 1.00 98.00 88 LYS A C 1
ATOM 723 O O . LYS A 1 88 ? -4.384 10.850 14.392 1.00 98.00 88 LYS A O 1
ATOM 728 N N . ILE A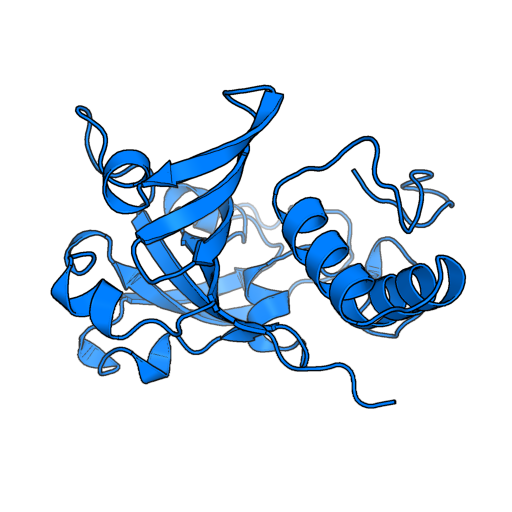 1 89 ? -3.222 10.651 12.475 1.00 98.12 89 ILE A N 1
ATOM 729 C CA . ILE A 1 89 ? -1.893 10.589 13.087 1.00 98.12 89 ILE A CA 1
ATOM 730 C C . ILE A 1 89 ? -0.933 11.550 12.381 1.00 98.12 89 ILE A C 1
ATOM 732 O O . ILE A 1 89 ? -0.874 11.595 11.154 1.00 98.12 89 ILE A O 1
ATOM 736 N N . ASP A 1 90 ? -0.178 12.316 13.167 1.00 98.19 90 ASP A N 1
ATOM 737 C CA . ASP A 1 90 ? 0.979 13.071 12.689 1.00 98.19 90 ASP A CA 1
ATOM 738 C C . ASP A 1 90 ? 2.229 12.234 12.991 1.00 98.19 90 ASP A C 1
ATOM 740 O O . ASP A 1 90 ? 2.495 11.910 14.148 1.00 98.19 90 ASP A O 1
ATOM 744 N N . ILE A 1 91 ? 2.970 11.842 11.955 1.00 97.75 91 ILE A N 1
ATOM 745 C CA . ILE A 1 91 ? 4.079 10.883 12.055 1.00 97.75 91 ILE A CA 1
ATOM 746 C C . ILE A 1 91 ? 5.267 11.335 11.207 1.00 97.75 91 ILE A C 1
ATOM 748 O O . ILE A 1 91 ? 5.107 11.999 10.182 1.00 97.75 91 ILE A O 1
ATOM 752 N N . THR A 1 92 ? 6.470 10.945 11.620 1.00 98.12 92 THR A N 1
ATOM 753 C CA . THR A 1 92 ? 7.662 10.996 10.771 1.00 98.12 92 THR A CA 1
ATOM 754 C C . THR A 1 92 ? 7.937 9.588 10.252 1.00 98.12 92 THR A C 1
ATOM 756 O O . THR A 1 92 ? 8.346 8.714 11.012 1.00 98.12 92 THR A O 1
ATOM 759 N N . LEU A 1 93 ? 7.675 9.350 8.967 1.00 98.19 93 LEU A N 1
ATOM 760 C CA . LEU A 1 93 ? 7.973 8.072 8.327 1.00 98.19 93 LEU A CA 1
ATOM 761 C C . LEU A 1 93 ? 9.480 7.807 8.322 1.00 98.19 93 LEU A C 1
ATOM 763 O O . LEU A 1 93 ? 10.267 8.750 8.225 1.00 98.19 93 LEU A O 1
ATOM 767 N N . ASN A 1 94 ? 9.845 6.525 8.405 1.00 97.94 94 ASN A N 1
ATOM 768 C CA . ASN A 1 94 ? 11.221 6.035 8.548 1.00 97.94 94 ASN A CA 1
ATOM 769 C C . ASN A 1 94 ? 11.957 6.515 9.809 1.00 97.94 94 ASN A C 1
ATOM 771 O O . ASN A 1 94 ? 13.176 6.476 9.852 1.00 97.94 94 ASN A O 1
ATOM 775 N N . HIS A 1 95 ? 11.253 6.956 10.849 1.00 97.31 95 HIS A N 1
ATOM 776 C CA . HIS A 1 95 ? 11.886 7.397 12.088 1.00 97.31 95 HIS A CA 1
ATOM 777 C C . HIS A 1 95 ? 11.242 6.683 13.275 1.00 97.31 95 HIS A C 1
ATOM 779 O O . HIS A 1 95 ? 10.043 6.830 13.523 1.00 97.31 95 HIS A O 1
ATOM 785 N N . LYS A 1 96 ? 12.031 5.882 13.995 1.00 96.81 96 LYS A N 1
ATOM 786 C CA . LYS A 1 96 ? 11.588 5.221 15.225 1.00 96.81 96 LYS A CA 1
ATOM 787 C C . LYS A 1 96 ? 11.546 6.207 16.399 1.00 96.81 96 LYS A C 1
ATOM 789 O O . LYS A 1 96 ? 12.142 7.278 16.348 1.00 96.81 96 LYS A O 1
ATOM 794 N N . GLU A 1 97 ? 10.903 5.814 17.496 1.00 93.19 97 GLU A N 1
ATOM 795 C CA . GLU A 1 97 ? 10.875 6.590 18.750 1.00 93.19 97 GLU A CA 1
ATOM 796 C C . GLU A 1 97 ? 12.270 6.907 19.312 1.00 93.19 97 GLU A C 1
ATOM 798 O O . GLU A 1 97 ? 12.443 7.928 19.972 1.00 93.19 97 GLU A O 1
ATOM 803 N N . ASP A 1 98 ? 13.260 6.048 19.055 1.00 93.69 98 ASP A N 1
ATOM 804 C CA . ASP A 1 98 ? 14.626 6.193 19.571 1.00 93.69 98 ASP A CA 1
ATOM 805 C C . ASP A 1 98 ? 15.518 7.147 18.761 1.00 93.69 98 ASP A C 1
ATOM 807 O O . ASP A 1 98 ? 16.676 7.348 19.128 1.00 93.69 98 ASP A O 1
ATOM 811 N N . GLY A 1 99 ? 15.013 7.742 17.679 1.00 92.19 99 GLY A N 1
ATOM 812 C CA . GLY A 1 99 ? 15.813 8.617 16.825 1.00 92.19 99 GLY A CA 1
ATOM 813 C C . GLY A 1 99 ? 16.364 7.950 15.557 1.00 92.19 99 GLY A C 1
ATOM 814 O O . GLY A 1 99 ? 16.864 8.633 14.665 1.00 92.19 99 GLY A O 1
ATOM 815 N N . SER A 1 100 ? 16.341 6.615 15.481 1.00 96.00 100 SER A N 1
ATOM 816 C CA . SER A 1 100 ? 16.972 5.862 14.392 1.00 96.00 100 SER A CA 1
ATOM 817 C C . SER A 1 100 ? 16.057 5.673 13.185 1.00 96.00 100 SER A C 1
ATOM 819 O O . SER A 1 100 ? 14.827 5.676 13.305 1.00 96.00 100 SER A O 1
ATOM 821 N N . GLU A 1 101 ? 16.659 5.435 12.017 1.00 96.81 101 GLU A N 1
ATOM 822 C CA . GLU A 1 101 ? 15.904 5.043 10.830 1.00 96.81 101 GLU A CA 1
ATOM 823 C C . GLU A 1 101 ? 15.389 3.599 10.933 1.00 96.81 101 GLU A C 1
ATOM 825 O O . GLU A 1 101 ? 16.020 2.723 11.542 1.00 96.81 101 GLU A O 1
ATOM 830 N N . PHE A 1 102 ? 14.222 3.324 10.347 1.00 96.69 102 PHE A N 1
ATOM 831 C CA . PHE A 1 102 ? 13.720 1.954 10.219 1.00 96.69 102 PHE A CA 1
ATOM 832 C C . PHE A 1 102 ? 14.421 1.192 9.094 1.00 96.69 102 PHE A C 1
ATOM 834 O O . PHE A 1 102 ? 14.842 0.055 9.304 1.00 96.69 102 PHE A O 1
ATOM 841 N N . LEU A 1 103 ? 14.589 1.837 7.945 1.00 95.81 103 LEU A N 1
ATOM 842 C CA . LEU A 1 103 ? 15.376 1.388 6.805 1.00 95.81 103 LEU A CA 1
ATOM 843 C C . LEU A 1 103 ? 16.489 2.405 6.565 1.00 95.81 103 LEU A C 1
ATOM 845 O O . LEU A 1 103 ? 16.233 3.601 6.648 1.00 95.81 103 LEU A O 1
ATOM 849 N N . ASP A 1 104 ? 17.686 1.931 6.223 1.00 94.38 104 ASP A N 1
ATOM 850 C CA . ASP A 1 104 ? 18.822 2.785 5.853 1.00 94.38 104 ASP A CA 1
ATOM 851 C C . ASP A 1 104 ? 18.567 3.451 4.491 1.00 94.38 104 ASP A C 1
ATOM 853 O O . ASP A 1 104 ? 18.884 2.908 3.427 1.00 94.38 104 ASP A O 1
ATOM 857 N N . LEU A 1 105 ? 17.893 4.599 4.521 1.00 94.06 105 LEU A N 1
ATOM 858 C CA . LEU A 1 105 ? 17.488 5.350 3.334 1.00 94.06 105 LEU A CA 1
ATOM 859 C C . LEU A 1 105 ? 18.135 6.734 3.301 1.00 94.06 105 LEU A C 1
ATOM 861 O O . LEU A 1 105 ? 18.275 7.285 2.205 1.00 94.06 105 LEU A O 1
ATOM 865 N N . ASP A 1 106 ? 18.598 7.253 4.446 1.00 92.94 106 ASP A N 1
ATOM 866 C CA . ASP A 1 106 ? 18.971 8.665 4.626 1.00 92.94 106 ASP A CA 1
ATOM 867 C C . ASP A 1 106 ? 17.790 9.574 4.242 1.00 92.94 106 ASP A C 1
ATOM 869 O O . ASP A 1 106 ? 17.884 10.508 3.443 1.00 92.94 106 ASP A O 1
ATOM 873 N N . TRP A 1 107 ? 16.608 9.189 4.721 1.00 93.25 107 TRP A N 1
ATOM 874 C CA . TRP A 1 107 ? 15.333 9.793 4.360 1.00 93.25 107 TRP A CA 1
ATOM 875 C C . TRP A 1 107 ? 14.342 9.629 5.498 1.00 93.25 107 TRP A C 1
ATOM 877 O O . TRP A 1 107 ? 14.095 8.526 5.971 1.00 93.25 107 TRP A O 1
ATOM 887 N N . ALA A 1 108 ? 13.673 10.717 5.852 1.00 95.25 108 ALA A N 1
ATOM 888 C CA . ALA A 1 108 ? 12.507 10.690 6.714 1.00 95.25 108 ALA A CA 1
ATOM 889 C C . ALA A 1 108 ? 11.496 11.717 6.213 1.00 95.25 108 ALA A C 1
ATOM 891 O O . ALA A 1 108 ? 11.867 12.765 5.675 1.00 95.25 108 ALA A O 1
ATOM 892 N N . LYS A 1 109 ? 10.204 11.444 6.402 1.00 96.69 109 LYS A N 1
ATOM 893 C CA . LYS A 1 109 ? 9.142 12.352 5.953 1.00 96.69 109 LYS A CA 1
ATOM 894 C C . LYS A 1 109 ? 8.112 12.576 7.038 1.00 96.69 109 LYS A C 1
ATOM 896 O O . LYS A 1 109 ? 7.385 11.662 7.417 1.00 96.69 109 LYS A O 1
ATOM 901 N N . LYS A 1 110 ? 8.002 13.824 7.486 1.00 97.88 110 LYS A N 1
ATOM 902 C CA . LYS A 1 110 ? 6.886 14.255 8.325 1.00 97.88 110 LYS A CA 1
ATOM 903 C C . LYS A 1 110 ? 5.621 14.335 7.473 1.00 97.88 110 LYS A C 1
ATOM 905 O O . LYS A 1 110 ? 5.614 15.014 6.450 1.00 97.88 110 LYS A O 1
ATOM 910 N N . THR A 1 111 ? 4.568 13.652 7.893 1.00 98.00 111 THR A N 1
ATOM 911 C CA . THR A 1 111 ? 3.280 13.632 7.198 1.00 98.00 111 THR A CA 1
ATOM 912 C C . THR A 1 111 ? 2.128 13.498 8.191 1.00 98.00 111 THR A C 1
ATOM 914 O O . THR A 1 111 ? 2.315 13.127 9.353 1.00 98.00 111 THR A O 1
ATOM 917 N N . THR A 1 112 ? 0.930 13.802 7.712 1.00 98.19 112 THR A N 1
ATOM 918 C CA . THR A 1 112 ? -0.331 13.528 8.394 1.00 98.19 112 THR A CA 1
ATOM 919 C C . THR A 1 112 ? -1.031 12.409 7.641 1.00 98.19 112 THR A C 1
ATOM 921 O O . THR A 1 112 ? -1.198 12.500 6.426 1.00 98.19 112 THR A O 1
ATOM 924 N N . VAL A 1 113 ? -1.480 11.377 8.351 1.00 98.31 113 VAL A N 1
ATOM 925 C CA . VAL A 1 113 ? -2.250 10.276 7.766 1.00 98.31 113 VAL A CA 1
ATOM 926 C C . VAL A 1 113 ? -3.635 10.216 8.395 1.00 98.31 113 VAL A C 1
ATOM 928 O O . VAL A 1 113 ? -3.763 10.204 9.620 1.00 98.31 113 VAL A O 1
ATOM 931 N N . TYR A 1 114 ? -4.656 10.156 7.540 1.00 98.50 114 TYR A N 1
ATOM 932 C CA . TYR A 1 114 ? -6.034 9.871 7.926 1.00 98.50 114 TYR A CA 1
ATOM 933 C C . TYR A 1 114 ? -6.375 8.423 7.591 1.00 98.50 114 TYR A C 1
ATOM 935 O O . TYR A 1 114 ? -6.037 7.936 6.511 1.00 98.50 114 TYR A O 1
ATOM 943 N N . PHE A 1 115 ? -7.052 7.740 8.508 1.00 98.75 115 PHE A N 1
ATOM 944 C CA . PHE A 1 115 ? -7.502 6.367 8.306 1.00 98.75 115 PHE A CA 1
ATOM 945 C C . PHE A 1 115 ? -8.860 6.119 8.960 1.00 98.75 115 PHE A C 1
ATOM 947 O O . PHE A 1 115 ? -9.286 6.825 9.877 1.00 98.75 115 PHE A O 1
ATOM 954 N N . ILE A 1 116 ? -9.551 5.095 8.471 1.00 98.75 116 ILE A N 1
ATOM 955 C CA . ILE A 1 116 ? -10.834 4.660 9.010 1.00 98.75 116 ILE A CA 1
ATOM 956 C C . ILE A 1 116 ? -10.559 3.676 10.142 1.00 98.75 116 ILE A C 1
ATOM 958 O O . ILE A 1 116 ? -9.975 2.619 9.908 1.00 98.75 116 ILE A O 1
ATOM 962 N N . SER A 1 117 ? -10.979 4.020 11.359 1.00 98.44 117 SER A N 1
ATOM 963 C CA . SER A 1 117 ? -10.868 3.136 12.524 1.00 98.44 117 SER A CA 1
ATOM 964 C C . SER A 1 117 ? -11.656 1.843 12.324 1.00 98.44 117 SER A C 1
ATOM 966 O O . SER A 1 117 ? -12.732 1.867 11.718 1.00 98.44 117 SER A O 1
ATOM 968 N N . HIS A 1 118 ? -11.181 0.730 12.890 1.00 98.25 118 HIS A N 1
ATOM 969 C CA . HIS A 1 118 ? -11.889 -0.553 12.826 1.00 98.25 118 HIS A CA 1
ATOM 970 C C . HIS A 1 118 ? -13.345 -0.471 13.315 1.00 98.25 118 HIS A C 1
ATOM 972 O O . HIS A 1 118 ? -14.201 -1.194 12.818 1.00 98.25 118 HIS A O 1
ATOM 978 N N . GLU A 1 119 ? -13.658 0.440 14.241 1.00 97.69 119 GLU A N 1
ATOM 979 C CA . GLU A 1 119 ? -15.015 0.657 14.767 1.00 97.69 119 GLU A CA 1
ATOM 980 C C . GLU A 1 119 ? -16.014 1.143 13.706 1.00 97.69 119 GLU A C 1
ATOM 982 O O . GLU A 1 119 ? -17.225 0.989 13.863 1.00 97.69 119 GLU A O 1
ATOM 987 N N . LYS A 1 120 ? -15.519 1.757 12.627 1.00 97.88 120 LYS A N 1
ATOM 988 C CA . LYS A 1 120 ? -16.333 2.264 11.516 1.00 97.88 120 LYS A CA 1
ATOM 989 C C . LYS A 1 120 ? -16.444 1.269 10.363 1.00 97.88 120 LYS A C 1
ATOM 991 O O . LYS A 1 120 ? -17.214 1.512 9.438 1.00 97.88 120 LYS A O 1
ATOM 996 N N . ILE A 1 121 ? -15.698 0.164 10.400 1.00 97.94 121 ILE A N 1
ATOM 997 C CA . ILE A 1 121 ? -15.692 -0.826 9.325 1.00 97.94 121 ILE A CA 1
ATOM 998 C C . ILE A 1 121 ? -16.920 -1.722 9.466 1.00 97.94 121 ILE A C 1
ATOM 1000 O O . ILE A 1 121 ? -17.015 -2.570 10.349 1.00 97.94 121 ILE A O 1
ATOM 1004 N N . ASN A 1 122 ? -17.883 -1.515 8.576 1.00 97.31 122 ASN A N 1
ATOM 1005 C CA . ASN A 1 122 ? -19.126 -2.268 8.509 1.00 97.31 122 ASN A CA 1
ATOM 1006 C C . ASN A 1 122 ? -19.613 -2.351 7.052 1.00 97.31 122 ASN A C 1
ATOM 1008 O O . ASN A 1 122 ? -19.037 -1.739 6.152 1.00 97.31 122 ASN A O 1
ATOM 1012 N N . ARG A 1 123 ? -20.691 -3.104 6.806 1.00 96.81 123 ARG A N 1
ATOM 1013 C CA . ARG A 1 123 ? -21.219 -3.303 5.446 1.00 96.81 123 ARG A CA 1
ATOM 1014 C C . ARG A 1 123 ? -21.715 -2.004 4.782 1.00 96.81 123 ARG A C 1
ATOM 1016 O O . ARG A 1 123 ? -21.647 -1.916 3.564 1.00 96.81 123 ARG A O 1
ATOM 1023 N N . GLU A 1 124 ? -22.154 -1.006 5.554 1.00 97.31 124 GLU A N 1
ATOM 1024 C CA . GLU A 1 124 ? -22.557 0.312 5.029 1.00 97.31 124 GLU A CA 1
ATOM 1025 C C . GLU A 1 124 ? -21.350 1.119 4.532 1.00 97.31 124 GLU A C 1
ATOM 1027 O O . GLU A 1 124 ? -21.420 1.780 3.499 1.00 97.31 124 GLU A O 1
ATOM 1032 N N . LEU A 1 125 ? -20.217 1.055 5.237 1.00 97.69 125 LEU A N 1
ATOM 1033 C CA . LEU A 1 125 ? -18.976 1.647 4.750 1.00 97.69 125 LEU A CA 1
ATOM 1034 C C . LEU A 1 125 ? -18.479 0.917 3.498 1.00 97.69 125 LEU A C 1
ATOM 1036 O O . LEU A 1 125 ? -18.106 1.570 2.528 1.00 97.69 125 LEU A O 1
ATOM 1040 N N . LEU A 1 126 ? -18.472 -0.419 3.522 1.00 97.69 126 LEU A N 1
ATOM 1041 C CA . LEU A 1 126 ? -18.012 -1.230 2.391 1.00 97.69 126 LEU A CA 1
ATOM 1042 C C . LEU A 1 126 ? -18.796 -0.908 1.116 1.00 97.69 126 LEU A C 1
ATOM 1044 O O . LEU A 1 126 ? -18.183 -0.806 0.063 1.00 97.69 126 LEU A O 1
ATOM 1048 N N . SER A 1 127 ? -20.107 -0.653 1.199 1.00 97.38 127 SER A N 1
ATOM 1049 C CA . SER A 1 127 ? -20.908 -0.280 0.023 1.00 97.38 127 SER A CA 1
ATOM 1050 C C . SER A 1 127 ? -20.571 1.098 -0.565 1.00 97.38 127 SER A C 1
ATOM 1052 O O . SER A 1 127 ? -21.148 1.484 -1.577 1.00 97.38 127 SER A O 1
ATOM 1054 N N . LYS A 1 128 ? -19.680 1.871 0.072 1.00 97.56 128 LYS A N 1
ATOM 1055 C CA . LYS A 1 128 ? -19.117 3.115 -0.477 1.00 97.56 128 LYS A CA 1
ATOM 1056 C C . LYS A 1 128 ? -17.789 2.891 -1.202 1.00 97.56 128 LYS A C 1
ATOM 1058 O O . LYS A 1 128 ? -17.291 3.821 -1.830 1.00 97.56 128 LYS A O 1
ATOM 1063 N N . PHE A 1 129 ? -17.177 1.712 -1.079 1.00 98.06 129 PHE A N 1
ATOM 1064 C CA . PHE A 1 129 ? -15.917 1.428 -1.761 1.00 98.06 129 PHE A CA 1
ATOM 1065 C C . PHE A 1 129 ? -16.161 1.317 -3.272 1.00 98.06 129 PHE A C 1
ATOM 1067 O O . PHE A 1 129 ? -17.223 0.847 -3.685 1.00 98.06 129 PHE A O 1
ATOM 1074 N N . PRO A 1 130 ? -15.188 1.709 -4.112 1.00 97.81 130 PRO A N 1
ATOM 1075 C CA . PRO A 1 130 ? -15.214 1.355 -5.526 1.00 97.81 130 PRO A CA 1
ATOM 1076 C C . PRO A 1 130 ? -15.308 -0.165 -5.725 1.00 97.81 130 PRO A C 1
ATOM 1078 O O . PRO A 1 130 ?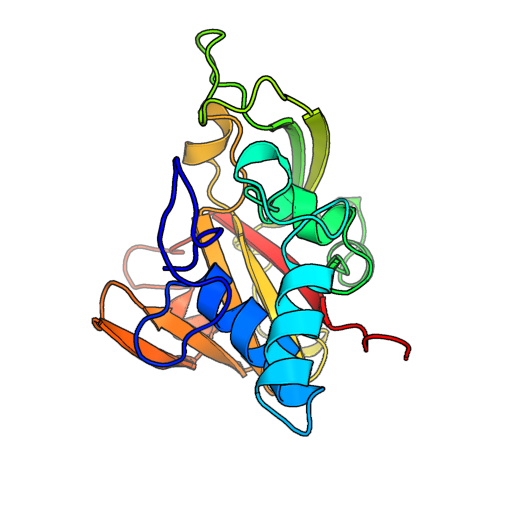 -14.851 -0.931 -4.876 1.00 97.81 130 PRO A O 1
ATOM 1081 N N . ASP A 1 131 ? -15.818 -0.596 -6.882 1.00 97.06 131 ASP A N 1
ATOM 1082 C CA . ASP A 1 131 ? -15.903 -2.023 -7.236 1.00 97.06 131 ASP A CA 1
ATOM 1083 C C . ASP A 1 131 ? -14.538 -2.716 -7.190 1.00 97.06 131 ASP A C 1
ATOM 1085 O O . ASP A 1 131 ? -14.448 -3.877 -6.807 1.00 97.06 131 ASP A O 1
ATOM 1089 N N . VAL A 1 132 ? -13.468 -1.990 -7.531 1.00 97.81 132 VAL A N 1
ATOM 1090 C CA . VAL A 1 132 ? -12.085 -2.426 -7.327 1.00 97.81 132 VAL A CA 1
ATOM 1091 C C . VAL A 1 132 ? -11.296 -1.292 -6.686 1.00 97.81 132 VAL A C 1
ATOM 1093 O O . VAL A 1 132 ? -11.132 -0.218 -7.270 1.00 97.81 132 VAL A O 1
ATOM 1096 N N . CYS A 1 133 ? -10.763 -1.533 -5.493 1.00 98.50 133 CYS A N 1
ATOM 1097 C CA . CYS A 1 133 ? -9.875 -0.598 -4.812 1.00 98.50 133 CYS A CA 1
ATOM 1098 C C . CYS A 1 133 ? -8.771 -1.329 -4.055 1.00 98.50 133 CYS A C 1
ATOM 1100 O O . CYS A 1 133 ? -8.907 -2.491 -3.678 1.00 98.50 133 CYS A O 1
ATOM 1102 N N . GLY A 1 134 ? -7.674 -0.635 -3.797 1.00 98.62 134 GLY A N 1
ATOM 1103 C CA . GLY A 1 134 ? -6.668 -1.104 -2.867 1.00 98.62 134 GLY A CA 1
ATOM 1104 C C . GLY A 1 134 ? -7.049 -0.781 -1.426 1.00 98.62 134 GLY A C 1
ATOM 1105 O O . GLY A 1 134 ? -7.672 0.245 -1.139 1.00 98.62 134 GLY A O 1
ATOM 1106 N N . VAL A 1 135 ? -6.647 -1.655 -0.510 1.00 98.75 135 VAL A N 1
ATOM 1107 C CA . VAL A 1 135 ? -6.778 -1.458 0.933 1.00 98.75 135 VAL A CA 1
ATOM 1108 C C . VAL A 1 135 ? -5.415 -1.609 1.592 1.00 98.75 135 VAL A C 1
ATOM 1110 O O . VAL A 1 135 ? -4.703 -2.585 1.364 1.00 98.75 135 VAL A O 1
ATOM 1113 N N . ALA A 1 136 ? -5.051 -0.631 2.413 1.00 98.69 136 ALA A N 1
ATOM 1114 C CA . ALA A 1 136 ? -3.860 -0.650 3.244 1.00 98.69 136 ALA A CA 1
ATOM 1115 C C . ALA A 1 136 ? -4.282 -0.748 4.713 1.00 98.69 136 ALA A C 1
ATOM 1117 O O . ALA A 1 136 ? -5.020 0.095 5.226 1.00 98.69 136 ALA A O 1
ATOM 1118 N N . PHE A 1 137 ? -3.827 -1.796 5.388 1.00 98.75 137 PHE A N 1
ATOM 1119 C CA . PHE A 1 137 ? -4.227 -2.124 6.747 1.00 98.75 137 PHE A CA 1
ATOM 1120 C C . PHE A 1 137 ? -3.326 -1.431 7.769 1.00 98.75 137 PHE A C 1
ATOM 1122 O O . PHE A 1 137 ? -2.107 -1.622 7.779 1.00 98.75 137 PHE A O 1
ATOM 1129 N N . VAL A 1 138 ? -3.926 -0.624 8.641 1.00 98.75 138 VAL A N 1
ATOM 1130 C CA . VAL A 1 138 ? -3.220 0.211 9.620 1.00 98.75 138 VAL A CA 1
ATOM 1131 C C . VAL A 1 138 ? -2.944 -0.575 10.898 1.00 98.75 138 VAL A C 1
ATOM 1133 O O . VAL A 1 138 ? -3.828 -1.258 11.419 1.00 98.75 138 VAL A O 1
ATOM 1136 N N . LYS A 1 139 ? -1.729 -0.444 11.444 1.00 98.38 139 LYS A N 1
ATOM 1137 C CA . LYS A 1 139 ? -1.367 -1.005 12.753 1.00 98.38 139 LYS A CA 1
ATOM 1138 C C . LYS A 1 139 ? -0.737 0.066 13.642 1.00 98.38 139 LYS A C 1
ATOM 1140 O O . LYS A 1 139 ? 0.425 0.425 13.466 1.00 98.38 139 LYS A O 1
ATOM 1145 N N . LYS A 1 140 ? -1.478 0.542 14.644 1.00 98.44 140 LYS A N 1
ATOM 1146 C CA . LYS A 1 140 ? -1.052 1.588 15.594 1.00 98.44 140 LYS A CA 1
ATOM 1147 C C . LYS A 1 140 ? 0.236 1.209 16.321 1.00 98.44 140 LYS A C 1
ATOM 1149 O O . LYS A 1 140 ? 1.098 2.054 16.542 1.00 98.44 140 LYS A O 1
ATOM 1154 N N . ALA A 1 141 ? 0.415 -0.078 16.623 1.00 97.81 141 ALA A N 1
ATOM 1155 C CA . ALA A 1 141 ? 1.627 -0.593 17.260 1.00 97.81 141 ALA A CA 1
ATOM 1156 C C . ALA A 1 141 ? 2.919 -0.349 16.449 1.00 97.81 141 ALA A C 1
ATOM 1158 O O . ALA A 1 141 ? 4.008 -0.436 17.019 1.00 97.81 141 ALA A O 1
ATOM 1159 N N . TYR A 1 142 ? 2.818 -0.057 15.146 1.00 98.06 142 TYR A N 1
ATOM 1160 C CA . TYR A 1 142 ? 3.960 0.215 14.266 1.00 98.06 142 TYR A CA 1
ATOM 1161 C C . TYR A 1 142 ? 4.298 1.705 14.153 1.00 98.06 142 TYR A C 1
ATOM 1163 O O . TYR A 1 142 ? 5.371 2.045 13.657 1.00 98.06 142 TYR A O 1
ATOM 1171 N N . PHE A 1 143 ? 3.458 2.603 14.683 1.00 98.06 143 PHE A N 1
ATOM 1172 C CA . PHE A 1 143 ? 3.694 4.049 14.596 1.00 98.06 143 PHE A CA 1
ATOM 1173 C C . PHE A 1 143 ? 5.017 4.448 15.256 1.00 98.06 143 PHE A C 1
ATOM 1175 O O . PHE A 1 143 ? 5.747 5.278 14.721 1.00 98.06 143 PHE A O 1
ATOM 1182 N N . LYS A 1 144 ? 5.388 3.765 16.346 1.00 96.81 144 LYS A N 1
ATOM 1183 C CA . LYS A 1 144 ? 6.679 3.929 17.031 1.00 96.81 144 LYS A CA 1
ATOM 1184 C C . LYS A 1 144 ? 7.908 3.592 16.181 1.00 96.81 144 LYS A C 1
ATOM 1186 O O . LYS A 1 144 ? 9.029 3.859 16.593 1.00 96.81 144 LYS A O 1
ATOM 1191 N N . MET A 1 145 ? 7.713 2.945 15.033 1.00 97.31 145 MET A N 1
ATOM 1192 C CA . MET A 1 145 ? 8.761 2.587 14.076 1.00 97.31 145 MET A CA 1
ATOM 1193 C C . MET A 1 145 ? 8.764 3.521 12.856 1.00 97.31 145 MET A C 1
ATOM 1195 O O . MET A 1 145 ? 9.509 3.277 11.911 1.00 97.31 145 MET A O 1
ATOM 1199 N N . GLY A 1 146 ? 7.913 4.553 12.832 1.00 97.62 146 GLY A N 1
ATOM 1200 C CA . GLY A 1 146 ? 7.741 5.407 11.658 1.00 97.62 146 GLY A CA 1
ATOM 1201 C C . GLY A 1 146 ? 7.017 4.695 10.509 1.00 97.62 146 GLY A C 1
ATOM 1202 O O . GLY A 1 146 ? 7.283 4.984 9.343 1.00 97.62 146 GLY A O 1
ATOM 1203 N N . ILE A 1 147 ? 6.142 3.731 10.820 1.00 97.88 147 ILE A N 1
ATOM 1204 C CA . ILE A 1 147 ? 5.385 2.922 9.853 1.00 97.88 147 ILE A CA 1
ATOM 1205 C C . ILE A 1 147 ? 3.901 2.991 10.212 1.00 97.88 147 ILE A C 1
ATOM 1207 O O . ILE A 1 147 ? 3.545 2.869 11.379 1.00 97.88 147 ILE A O 1
ATOM 1211 N N . VAL A 1 148 ? 3.028 3.146 9.214 1.00 98.31 148 VAL A N 1
ATOM 1212 C CA . VAL A 1 148 ? 1.567 3.186 9.421 1.00 98.31 148 VAL A CA 1
ATOM 1213 C C . VAL A 1 148 ? 0.885 1.888 8.986 1.00 98.31 148 VAL A C 1
ATOM 1215 O O . VAL A 1 148 ? 0.002 1.379 9.678 1.00 98.31 148 VAL A O 1
ATOM 1218 N N . VAL A 1 149 ? 1.294 1.358 7.834 1.00 98.31 149 VAL A N 1
ATOM 1219 C CA . VAL A 1 149 ? 0.653 0.224 7.162 1.00 98.31 149 VAL A CA 1
ATOM 1220 C C . VAL A 1 149 ? 1.418 -1.058 7.472 1.00 98.31 149 VAL A C 1
ATOM 1222 O O . VAL A 1 149 ? 2.633 -1.104 7.304 1.00 98.31 149 VAL A O 1
ATOM 1225 N N . ALA A 1 150 ? 0.707 -2.093 7.915 1.00 97.44 150 ALA A N 1
ATOM 1226 C CA . ALA A 1 150 ? 1.272 -3.411 8.204 1.00 97.44 150 ALA A CA 1
ATOM 1227 C C . ALA A 1 150 ? 1.091 -4.409 7.054 1.00 97.44 150 ALA A C 1
ATOM 1229 O O . ALA A 1 150 ? 1.850 -5.368 6.948 1.00 97.44 150 ALA A O 1
ATOM 1230 N N . HIS A 1 151 ? 0.060 -4.214 6.232 1.00 97.69 151 HIS A N 1
ATOM 1231 C CA . HIS A 1 151 ? -0.307 -5.127 5.155 1.00 97.69 151 HIS A CA 1
ATOM 1232 C C . HIS A 1 151 ? -1.135 -4.402 4.096 1.00 97.69 151 HIS A C 1
ATOM 1234 O O . HIS A 1 151 ? -1.716 -3.353 4.379 1.00 97.69 151 HIS A O 1
ATOM 1240 N N . GLU A 1 152 ? -1.249 -4.969 2.900 1.00 97.38 152 GLU A N 1
ATOM 1241 C CA . GLU A 1 152 ? -2.140 -4.444 1.866 1.00 97.38 152 GLU A CA 1
ATOM 1242 C C . GLU A 1 152 ? -2.711 -5.526 0.942 1.00 97.38 152 GLU A C 1
ATOM 1244 O O . GLU A 1 152 ? -2.232 -6.660 0.901 1.00 97.38 152 GLU A O 1
ATOM 1249 N N . GLY A 1 153 ? -3.761 -5.166 0.209 1.00 98.00 153 GLY A N 1
ATOM 1250 C CA . GLY A 1 153 ? -4.422 -6.028 -0.764 1.00 98.00 153 GLY A CA 1
ATOM 1251 C C . GLY A 1 153 ? -5.419 -5.259 -1.625 1.00 98.00 153 GLY A C 1
ATOM 1252 O O . GLY A 1 153 ? -5.454 -4.028 -1.613 1.00 98.00 153 GLY A O 1
ATOM 1253 N N . MET A 1 154 ? -6.242 -5.993 -2.367 1.00 98.44 154 MET A N 1
ATOM 1254 C CA . MET A 1 154 ? -7.289 -5.448 -3.234 1.00 98.44 154 MET A CA 1
ATOM 1255 C C . MET A 1 154 ? -8.658 -5.911 -2.750 1.00 98.44 154 MET A C 1
ATOM 1257 O O . MET A 1 154 ? -8.850 -7.100 -2.513 1.00 98.44 154 MET A O 1
ATOM 1261 N N . VAL A 1 155 ? -9.606 -4.988 -2.629 1.00 98.56 155 VAL A N 1
ATOM 1262 C CA . VAL A 1 155 ? -11.018 -5.308 -2.411 1.00 98.56 155 VAL A CA 1
ATOM 1263 C C . VAL A 1 155 ? -11.731 -5.287 -3.756 1.00 98.56 155 VAL A C 1
ATOM 1265 O O . VAL A 1 155 ? -11.614 -4.310 -4.496 1.00 98.56 155 VAL A O 1
ATOM 1268 N N . ILE A 1 156 ? -12.454 -6.365 -4.055 1.00 98.00 156 ILE A N 1
ATOM 1269 C CA . ILE A 1 156 ? -13.264 -6.536 -5.263 1.00 98.00 156 ILE A CA 1
ATOM 1270 C C . ILE A 1 156 ? -14.724 -6.754 -4.871 1.00 98.00 156 ILE A C 1
ATOM 1272 O O . ILE A 1 156 ? -15.023 -7.487 -3.920 1.00 98.00 156 ILE A O 1
ATOM 1276 N N . ASP A 1 157 ? -15.624 -6.099 -5.599 1.00 97.62 157 ASP A N 1
ATOM 1277 C CA . ASP A 1 157 ? -17.077 -6.136 -5.421 1.00 97.62 157 ASP A CA 1
ATOM 1278 C C . ASP A 1 157 ? -17.491 -5.838 -3.973 1.00 97.62 157 ASP A C 1
ATOM 1280 O O . ASP A 1 157 ? -18.422 -6.437 -3.432 1.00 97.62 157 ASP A O 1
ATOM 1284 N N . GLN A 1 158 ? -16.729 -4.954 -3.310 1.00 97.88 158 GLN A N 1
ATOM 1285 C CA . GLN A 1 158 ? -16.956 -4.511 -1.927 1.00 97.88 158 GLN A CA 1
ATOM 1286 C C . GLN A 1 158 ? -17.038 -5.678 -0.919 1.00 97.88 158 GLN A C 1
ATOM 1288 O O . GLN A 1 158 ? -17.631 -5.557 0.158 1.00 97.88 158 GLN A O 1
ATOM 1293 N N . LYS A 1 159 ? -16.459 -6.836 -1.265 1.00 97.94 159 LYS A N 1
ATOM 1294 C CA . LYS A 1 159 ? -16.606 -8.080 -0.504 1.00 97.94 159 LYS A CA 1
ATOM 1295 C C . LYS A 1 159 ? -15.322 -8.885 -0.431 1.00 97.94 159 LYS A C 1
ATOM 1297 O O . LYS A 1 159 ? -14.932 -9.284 0.660 1.00 97.94 159 LYS A O 1
ATOM 1302 N N . ASN A 1 160 ? -14.708 -9.162 -1.571 1.00 98.25 160 ASN A N 1
ATOM 1303 C CA . ASN A 1 160 ? -13.603 -10.102 -1.667 1.00 98.25 160 ASN A CA 1
ATOM 1304 C C . ASN A 1 160 ? -12.284 -9.368 -1.459 1.00 98.25 160 ASN A C 1
ATOM 1306 O O . ASN A 1 160 ? -12.002 -8.410 -2.171 1.00 98.25 160 ASN A O 1
ATOM 1310 N N . LEU A 1 161 ? -11.470 -9.825 -0.516 1.00 98.50 161 LEU A N 1
ATOM 1311 C CA . LEU A 1 161 ? -10.090 -9.401 -0.362 1.00 98.50 161 LEU A CA 1
ATOM 1312 C C . LEU A 1 161 ? -9.180 -10.375 -1.108 1.00 98.50 161 LEU A C 1
ATOM 1314 O O . LEU A 1 161 ? -9.097 -11.551 -0.751 1.00 98.50 161 LEU A O 1
ATOM 1318 N N . ILE A 1 162 ? -8.447 -9.857 -2.089 1.00 98.06 162 ILE A N 1
ATOM 1319 C CA . ILE A 1 162 ? -7.349 -10.559 -2.746 1.00 98.06 162 ILE A CA 1
ATOM 1320 C C . ILE A 1 162 ? -6.032 -10.031 -2.189 1.00 98.06 162 ILE A C 1
ATOM 1322 O O . ILE A 1 162 ? -5.732 -8.838 -2.294 1.00 98.06 162 ILE A O 1
ATOM 1326 N N . HIS A 1 163 ? -5.236 -10.911 -1.586 1.00 97.62 163 HIS A N 1
ATOM 1327 C CA . HIS A 1 163 ? -3.928 -10.539 -1.053 1.00 97.62 163 HIS A CA 1
ATOM 1328 C C . HIS A 1 163 ? -2.956 -11.719 -1.046 1.00 97.62 163 HIS A C 1
ATOM 1330 O O . HIS A 1 163 ? -3.363 -12.871 -0.904 1.00 97.62 163 HIS A O 1
ATOM 1336 N N . ALA A 1 164 ? -1.656 -11.428 -1.137 1.00 96.12 164 ALA A N 1
ATOM 1337 C CA . ALA A 1 164 ? -0.624 -12.409 -0.813 1.00 96.12 164 ALA A CA 1
ATOM 1338 C C . ALA A 1 164 ? -0.624 -12.646 0.704 1.00 96.12 164 ALA A C 1
ATOM 1340 O O . ALA A 1 164 ? -0.521 -11.692 1.482 1.00 96.12 164 ALA A O 1
ATOM 1341 N N . SER A 1 165 ? -0.785 -13.894 1.139 1.00 94.38 165 SER A N 1
ATOM 1342 C CA . SER A 1 165 ? -0.856 -14.253 2.554 1.00 94.38 165 SER A CA 1
ATOM 1343 C C . SER A 1 165 ? 0.388 -15.009 2.994 1.00 94.38 165 SER A C 1
ATOM 1345 O O . SER A 1 165 ? 0.693 -16.074 2.468 1.00 94.38 165 SER A O 1
ATOM 1347 N N . SER A 1 166 ? 1.072 -14.506 4.020 1.00 90.00 166 SER A N 1
ATOM 1348 C CA . SER A 1 166 ? 2.126 -15.269 4.694 1.00 90.00 166 SER A CA 1
ATOM 1349 C C . SER A 1 166 ? 1.571 -16.437 5.517 1.00 90.00 166 SER A C 1
ATOM 1351 O O . SER A 1 166 ? 2.271 -17.427 5.693 1.00 90.00 166 SER A O 1
ATOM 1353 N N . GLU A 1 167 ? 0.322 -16.341 5.989 1.00 91.31 167 GLU A N 1
ATOM 1354 C CA . GLU A 1 167 ? -0.368 -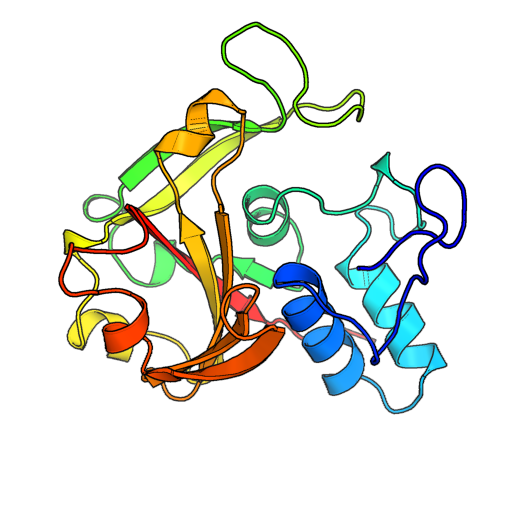17.398 6.743 1.00 91.31 167 GLU A CA 1
ATOM 1355 C C . GLU A 1 167 ? -0.669 -18.614 5.853 1.00 91.31 167 GLU A C 1
ATOM 1357 O O . GLU A 1 167 ? -0.480 -19.749 6.281 1.00 91.31 167 GLU A O 1
ATOM 1362 N N . TYR A 1 168 ? -1.080 -18.373 4.602 1.00 91.94 168 TYR A N 1
ATOM 1363 C CA . TYR A 1 168 ? -1.421 -19.431 3.640 1.00 91.94 168 TYR A CA 1
ATOM 1364 C C . TYR A 1 168 ? -0.283 -19.769 2.664 1.00 91.94 168 TYR A C 1
ATOM 1366 O O . TYR A 1 168 ? -0.332 -20.799 2.002 1.00 91.94 168 TYR A O 1
ATOM 1374 N N . GLY A 1 169 ? 0.750 -18.927 2.568 1.00 92.75 169 GLY A N 1
ATOM 1375 C CA . GLY A 1 169 ? 1.880 -19.120 1.652 1.00 92.75 169 GLY A CA 1
ATOM 1376 C C . GLY A 1 169 ? 1.569 -18.826 0.179 1.00 92.75 169 GLY A C 1
ATOM 1377 O O . GLY A 1 169 ? 2.415 -19.076 -0.677 1.00 92.75 169 GLY A O 1
ATOM 1378 N N . GLU A 1 170 ? 0.388 -18.285 -0.124 1.00 93.94 170 GLU A N 1
ATOM 1379 C CA . GLU A 1 170 ? -0.084 -18.007 -1.482 1.00 93.94 170 GLU A CA 1
ATOM 1380 C C . GLU A 1 170 ? -0.995 -16.770 -1.539 1.00 93.94 170 GLU A C 1
ATOM 1382 O O . GLU A 1 170 ? -1.370 -16.191 -0.512 1.00 93.94 170 GLU A O 1
ATOM 1387 N N . THR A 1 171 ? -1.346 -16.345 -2.754 1.00 95.00 171 THR A N 1
ATOM 1388 C CA . THR A 1 171 ? -2.414 -15.361 -2.956 1.00 95.00 171 THR A CA 1
ATOM 1389 C C . THR A 1 171 ? -3.761 -16.020 -2.707 1.00 95.00 171 THR A C 1
ATOM 1391 O O . THR A 1 171 ? -4.106 -17.002 -3.358 1.00 95.00 171 THR A O 1
ATOM 1394 N N . VAL A 1 172 ? -4.546 -15.437 -1.807 1.00 96.88 172 VAL A N 1
ATOM 1395 C CA . VAL A 1 172 ? -5.872 -15.936 -1.435 1.00 96.88 172 VAL A CA 1
ATOM 1396 C C . VAL A 1 172 ? -6.962 -14.949 -1.831 1.00 96.88 172 VAL A C 1
ATOM 1398 O O . VAL A 1 172 ? -6.708 -13.754 -1.979 1.00 96.88 172 VAL A O 1
ATOM 1401 N N . ASN A 1 173 ? -8.180 -15.466 -1.978 1.00 97.94 173 ASN A N 1
ATOM 1402 C CA . ASN A 1 173 ? -9.409 -14.696 -2.133 1.00 97.94 173 ASN A CA 1
ATOM 1403 C C . ASN A 1 173 ? -10.352 -15.072 -0.984 1.00 97.94 173 ASN A C 1
ATOM 1405 O O . ASN A 1 173 ? -10.788 -16.221 -0.896 1.00 97.94 173 ASN A O 1
ATOM 1409 N N . VAL A 1 174 ? -10.619 -14.124 -0.089 1.00 97.94 174 VAL A N 1
ATOM 1410 C CA . VAL A 1 174 ? -11.382 -14.333 1.153 1.00 97.94 174 VAL A CA 1
ATOM 1411 C C . VAL A 1 174 ? -12.412 -13.220 1.353 1.00 97.94 174 VAL A C 1
ATOM 1413 O O . VAL A 1 174 ? -12.270 -12.143 0.778 1.00 97.94 174 VAL A O 1
ATOM 1416 N N . ASP A 1 175 ? -13.445 -13.427 2.177 1.00 98.12 175 ASP A N 1
ATOM 1417 C CA . ASP A 1 175 ? -14.349 -12.327 2.549 1.00 98.12 175 ASP A CA 1
ATOM 1418 C C . ASP A 1 175 ? -13.596 -11.307 3.422 1.00 98.12 175 ASP A C 1
ATOM 1420 O O . ASP A 1 175 ? -12.958 -11.651 4.417 1.00 98.12 175 ASP A O 1
ATOM 1424 N N . PHE A 1 176 ? -13.665 -10.032 3.039 1.00 98.38 176 PHE A N 1
ATOM 1425 C CA . PHE A 1 176 ? -12.970 -8.936 3.706 1.00 98.38 176 PHE A CA 1
ATOM 1426 C C . PHE A 1 176 ? -13.368 -8.804 5.179 1.00 98.38 176 PHE A C 1
ATOM 1428 O O . PHE A 1 176 ? -12.504 -8.581 6.025 1.00 98.38 176 PHE A O 1
ATOM 1435 N N . MET A 1 177 ? -14.660 -8.937 5.501 1.00 97.88 177 MET A N 1
ATOM 1436 C CA . MET A 1 177 ? -15.143 -8.781 6.873 1.00 97.88 177 MET A CA 1
ATOM 1437 C C . MET A 1 177 ? -14.724 -9.968 7.736 1.00 97.88 177 MET A C 1
ATOM 1439 O O . MET A 1 177 ? -14.309 -9.754 8.871 1.00 97.88 177 MET A O 1
ATOM 1443 N N . GLU A 1 178 ? -14.786 -11.190 7.203 1.00 97.06 178 GLU A N 1
ATOM 1444 C CA . GLU A 1 178 ? -14.314 -12.394 7.905 1.00 97.06 178 GLU A CA 1
ATOM 1445 C C . GLU A 1 178 ? -12.800 -12.362 8.142 1.00 97.06 178 GLU A C 1
ATOM 1447 O O . GLU A 1 178 ? -12.323 -12.740 9.211 1.00 97.06 178 GLU A O 1
ATOM 1452 N N . TYR A 1 179 ? -12.034 -11.862 7.170 1.00 97.25 179 TYR A N 1
ATOM 1453 C CA . TYR A 1 179 ? -10.594 -11.674 7.319 1.00 97.25 179 TYR A CA 1
ATOM 1454 C C . TYR A 1 179 ? -10.254 -10.606 8.367 1.00 97.25 179 TYR A C 1
ATOM 1456 O O . TYR A 1 179 ? -9.360 -10.812 9.195 1.00 97.25 179 TYR A O 1
ATOM 1464 N N . PHE A 1 180 ? -10.953 -9.466 8.325 1.00 97.94 180 PHE A N 1
ATOM 1465 C CA . PHE A 1 180 ? -10.674 -8.323 9.188 1.00 97.94 180 PHE A CA 1
ATOM 1466 C C . PHE A 1 180 ? -11.102 -8.579 10.637 1.00 97.94 180 PHE A C 1
ATOM 1468 O O . PHE A 1 180 ? -10.348 -8.257 11.554 1.00 97.94 180 PHE A O 1
ATOM 1475 N N . PHE A 1 181 ? -12.284 -9.161 10.856 1.00 97.50 181 PHE A N 1
ATOM 1476 C CA . PHE A 1 181 ? -12.855 -9.417 12.179 1.00 97.50 181 PHE A CA 1
ATOM 1477 C C . PHE A 1 181 ? -12.773 -10.902 12.534 1.00 97.50 181 PHE A C 1
ATOM 1479 O O . PHE A 1 181 ? -13.665 -11.690 12.218 1.00 97.50 181 PHE A O 1
ATOM 1486 N N . ARG A 1 182 ? -11.703 -11.275 13.241 1.00 92.94 182 ARG A N 1
ATOM 1487 C CA . ARG A 1 182 ? -11.498 -12.635 13.753 1.00 92.94 182 ARG A CA 1
ATOM 1488 C C . ARG A 1 182 ? -12.161 -12.801 15.126 1.00 92.94 182 ARG A C 1
ATOM 1490 O O . ARG A 1 182 ? -12.591 -11.831 15.746 1.00 92.94 182 ARG A O 1
ATOM 1497 N N . GLN A 1 183 ? -12.211 -14.035 15.635 1.00 91.69 183 GLN A N 1
ATOM 1498 C CA . GLN A 1 183 ? -12.796 -14.329 16.956 1.00 91.69 183 GLN A CA 1
ATOM 1499 C C . GLN A 1 183 ? -12.124 -13.559 18.104 1.00 91.69 183 GLN A C 1
ATOM 1501 O O . GLN A 1 183 ? -12.796 -13.161 19.050 1.00 91.69 183 GLN A O 1
ATOM 1506 N N . GLU A 1 184 ? -10.814 -13.322 18.007 1.00 92.50 184 GLU A N 1
ATOM 1507 C CA . GLU A 1 184 ? -10.032 -12.577 19.006 1.00 92.50 184 GLU A CA 1
ATOM 1508 C C . GLU A 1 184 ? -10.172 -11.049 18.874 1.00 92.50 184 GLU A C 1
ATOM 1510 O O . GLU A 1 184 ? -9.640 -10.304 19.695 1.00 92.50 184 GLU A O 1
ATOM 1515 N N . GLY A 1 185 ? -10.897 -10.575 17.856 1.00 94.62 185 GLY A N 1
ATOM 1516 C CA . GLY A 1 185 ? -11.079 -9.161 17.550 1.00 94.62 185 GLY A CA 1
ATOM 1517 C C . GLY A 1 185 ? -10.565 -8.769 16.160 1.00 94.62 185 GLY A C 1
ATOM 1518 O O . GLY A 1 185 ? -10.212 -9.628 15.343 1.00 94.62 185 GLY A O 1
ATOM 1519 N N . PRO A 1 186 ? -10.552 -7.458 15.858 1.00 97.44 186 PRO A N 1
ATOM 1520 C CA . PRO A 1 186 ? -10.064 -6.957 14.583 1.00 97.44 186 PRO A CA 1
ATOM 1521 C C . PRO A 1 186 ? -8.555 -7.195 14.435 1.00 97.44 186 PRO A C 1
ATOM 1523 O O . PRO A 1 186 ? -7.766 -6.899 15.334 1.00 97.44 186 PRO A O 1
ATOM 1526 N N . LEU A 1 187 ? -8.136 -7.701 13.274 1.00 96.88 187 LEU A N 1
ATOM 1527 C CA . LEU A 1 187 ? -6.728 -7.983 12.973 1.00 96.88 187 LEU A CA 1
ATOM 1528 C C . LEU A 1 187 ? -5.882 -6.695 12.906 1.00 96.88 187 LEU A C 1
ATOM 1530 O O . LEU A 1 187 ? -4.699 -6.677 13.277 1.00 96.88 187 LEU A O 1
ATOM 1534 N N . PHE A 1 188 ? -6.509 -5.600 12.475 1.00 98.38 188 PHE A N 1
ATOM 1535 C CA . PHE A 1 188 ? -5.891 -4.298 12.249 1.00 98.38 188 PHE A CA 1
ATOM 1536 C C . PHE A 1 188 ? -6.644 -3.184 12.969 1.00 98.38 188 PHE A C 1
ATOM 1538 O O . PHE A 1 188 ? -7.833 -3.296 13.254 1.00 98.38 188 PHE A O 1
ATOM 1545 N N . ASP A 1 189 ? -5.944 -2.083 13.227 1.00 98.69 189 ASP A N 1
ATOM 1546 C CA . ASP A 1 189 ? -6.512 -0.938 13.941 1.00 98.69 189 ASP A CA 1
ATOM 1547 C C . ASP A 1 189 ? -7.400 -0.065 13.034 1.00 98.69 189 ASP A C 1
ATOM 1549 O O . ASP A 1 189 ? -8.175 0.766 13.506 1.00 98.69 189 ASP A O 1
ATOM 1553 N N . GLY A 1 190 ? -7.296 -0.252 11.720 1.00 98.62 190 GLY A N 1
ATOM 1554 C CA . GLY A 1 190 ? -8.074 0.477 10.733 1.00 98.62 190 GLY A CA 1
ATOM 1555 C C . GLY A 1 190 ? -7.600 0.223 9.308 1.00 98.62 190 GLY A C 1
ATOM 1556 O O . GLY A 1 190 ? -6.763 -0.649 9.060 1.00 98.62 190 GLY A O 1
ATOM 1557 N N . VAL A 1 191 ? -8.129 1.005 8.370 1.00 98.81 191 VAL A N 1
ATOM 1558 C CA . VAL A 1 191 ? -7.790 0.919 6.946 1.00 98.81 191 VAL A CA 1
ATOM 1559 C C . VAL A 1 191 ? -7.628 2.287 6.298 1.00 98.81 191 VAL A C 1
ATOM 1561 O O . VAL A 1 191 ? -8.293 3.257 6.663 1.00 98.81 191 VAL A O 1
ATOM 1564 N N . MET A 1 192 ? -6.773 2.334 5.284 1.00 98.81 192 MET A N 1
ATOM 1565 C CA . MET A 1 192 ? -6.769 3.364 4.251 1.00 98.81 192 MET A CA 1
ATOM 1566 C C . MET A 1 192 ? -7.225 2.725 2.942 1.00 98.81 192 MET A C 1
ATOM 1568 O O . MET A 1 192 ? -6.787 1.623 2.607 1.00 98.81 192 MET A O 1
ATOM 1572 N N . ILE A 1 193 ? -8.081 3.417 2.198 1.00 98.75 193 ILE A N 1
ATOM 1573 C CA . ILE A 1 193 ? -8.571 2.971 0.892 1.00 98.75 193 ILE A CA 1
ATOM 1574 C C . ILE A 1 193 ? -7.940 3.839 -0.186 1.00 98.75 193 ILE A C 1
ATOM 1576 O O . ILE A 1 193 ? -7.855 5.061 -0.041 1.00 98.75 193 ILE A O 1
ATOM 1580 N N . TYR A 1 194 ? -7.495 3.215 -1.271 1.00 98.69 194 TYR A N 1
ATOM 1581 C CA . TYR A 1 194 ? -6.907 3.908 -2.408 1.00 98.69 194 TYR A CA 1
ATOM 1582 C C . TYR A 1 194 ? -7.443 3.358 -3.728 1.00 98.69 194 TYR A C 1
ATOM 1584 O O . TYR A 1 194 ? -7.768 2.179 -3.852 1.00 98.69 194 TYR A O 1
ATOM 1592 N N . ARG A 1 195 ? -7.543 4.223 -4.733 1.00 97.94 195 ARG A N 1
ATOM 1593 C CA . ARG A 1 195 ? -7.925 3.843 -6.093 1.00 97.94 195 ARG A CA 1
ATOM 1594 C C . ARG A 1 195 ? -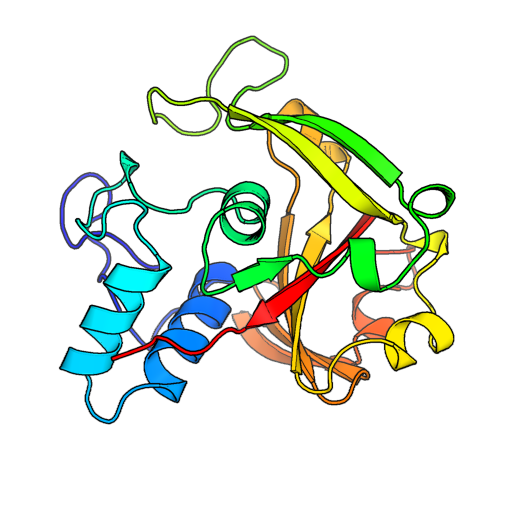6.693 3.577 -6.948 1.00 97.94 195 ARG A C 1
ATOM 1596 O O . ARG A 1 195 ? -5.646 4.197 -6.750 1.00 97.94 195 ARG A O 1
ATOM 1603 N N . PHE A 1 196 ? -6.857 2.706 -7.932 1.00 97.06 196 PHE A N 1
ATOM 1604 C CA . PHE A 1 196 ? -5.892 2.513 -9.007 1.00 97.06 196 PHE A CA 1
ATOM 1605 C C . PHE A 1 196 ? -6.179 3.515 -10.123 1.00 97.06 196 PHE A C 1
ATOM 1607 O O . PHE A 1 196 ? -7.324 3.647 -10.555 1.00 97.06 196 PHE A O 1
ATOM 1614 N N . VAL A 1 197 ? -5.156 4.236 -10.570 1.00 95.81 197 VAL A N 1
ATOM 1615 C CA . VAL A 1 197 ? -5.264 5.194 -11.676 1.00 95.81 197 VAL A CA 1
ATOM 1616 C C . VAL A 1 197 ? -4.463 4.652 -12.861 1.00 95.81 197 VAL A C 1
ATOM 1618 O O . VAL A 1 197 ? -3.323 4.222 -12.656 1.00 95.81 197 VAL A O 1
ATOM 1621 N N . PRO A 1 198 ? -5.027 4.649 -14.085 1.00 93.44 198 PRO A N 1
ATOM 1622 C CA . PRO A 1 198 ? -4.310 4.166 -15.254 1.00 93.44 198 PRO A CA 1
ATOM 1623 C C . PRO A 1 198 ? -2.985 4.902 -15.494 1.00 93.44 198 PRO A C 1
ATOM 1625 O O . PRO A 1 198 ? -2.903 6.119 -15.312 1.00 93.44 198 PRO A O 1
ATOM 1628 N N . LEU A 1 199 ? -1.960 4.175 -15.938 1.00 90.94 199 LEU A N 1
ATOM 1629 C CA . LEU A 1 199 ? -0.743 4.757 -16.479 1.00 90.94 199 LEU A CA 1
ATOM 1630 C C . LEU A 1 199 ? -1.105 5.428 -17.807 1.00 90.94 199 LEU A C 1
ATOM 1632 O O . LEU A 1 199 ? -1.635 4.794 -18.717 1.00 90.94 199 LEU A O 1
ATOM 1636 N N . ILE A 1 200 ? -0.862 6.733 -17.902 1.00 75.88 200 ILE A N 1
ATOM 1637 C CA . ILE A 1 200 ? -1.062 7.471 -19.149 1.00 75.88 200 ILE A CA 1
ATOM 1638 C C . ILE A 1 200 ? 0.180 7.228 -20.010 1.00 75.88 200 ILE A C 1
ATOM 1640 O O . ILE A 1 200 ? 1.283 7.609 -19.613 1.00 75.88 200 ILE A O 1
ATOM 1644 N N . HIS A 1 201 ? -0.011 6.568 -21.152 1.00 58.62 201 HIS A N 1
ATOM 1645 C CA . HIS A 1 201 ? 1.011 6.366 -22.180 1.00 58.62 201 HIS A CA 1
ATOM 1646 C C . HIS A 1 201 ? 0.975 7.477 -23.229 1.00 58.62 201 HIS A C 1
ATOM 1648 O O . HIS A 1 201 ? -0.143 7.896 -23.610 1.00 58.62 201 HIS A O 1
#

Mean predicted aligned error: 2.97 Å

Foldseek 3Di:
DAALCDPPGNHHLDDDPDDAFVNVVLLCLLPVQDPDPVSSSQSSLLLAFQVSRGDPLRGPPAVQVSQPPPPFKHWCQCVLDPQVQWDKDFAWAQAALVGHGLDPNPDIDTDMDTFHFPVRDDLVSLVSAPQKWKKFFAAPVCRNRNGGGDGIFMDHRSFWTWGQDPVVNGTDIDGPCPQQQDPVGGPGRGIIIIHGDHDDD